Protein AF-A0A373UP29-F1 (afdb_monomer_lite)

Structure (mmCIF, N/CA/C/O backbone):
data_AF-A0A373UP29-F1
#
_entry.id   AF-A0A373UP29-F1
#
loop_
_atom_site.group_PDB
_atom_site.id
_atom_site.type_symbol
_atom_site.label_atom_id
_atom_site.label_alt_id
_atom_site.label_comp_id
_atom_site.label_asym_id
_atom_site.label_entity_id
_atom_site.label_seq_id
_atom_site.pdbx_PDB_ins_code
_atom_site.Cartn_x
_atom_site.Cartn_y
_atom_site.Cartn_z
_atom_site.occupancy
_atom_site.B_iso_or_equiv
_atom_site.auth_seq_id
_atom_site.auth_comp_id
_atom_site.auth_asym_id
_atom_site.auth_atom_id
_atom_site.pdbx_PDB_model_num
ATOM 1 N N . MET A 1 1 ? -23.253 9.968 -4.286 1.00 58.47 1 MET A N 1
ATOM 2 C CA . MET A 1 1 ? -22.691 10.387 -2.978 1.00 58.47 1 MET A CA 1
ATOM 3 C C . MET A 1 1 ? -23.630 10.093 -1.806 1.00 58.47 1 MET A C 1
ATOM 5 O O . MET A 1 1 ? -23.132 9.587 -0.808 1.00 58.47 1 MET A O 1
ATOM 9 N N . SER A 1 2 ? -24.950 10.339 -1.896 1.00 69.25 2 SER A N 1
ATOM 10 C CA . SER A 1 2 ? -25.905 9.999 -0.815 1.00 69.25 2 SER A CA 1
ATOM 11 C C . SER A 1 2 ? -25.909 8.510 -0.467 1.00 69.25 2 SER A C 1
ATOM 13 O O . SER A 1 2 ? -25.847 8.159 0.705 1.00 69.25 2 SER A O 1
ATOM 15 N N . ASP A 1 3 ? -25.900 7.640 -1.477 1.00 82.75 3 ASP A N 1
ATOM 16 C CA . ASP A 1 3 ? -26.068 6.197 -1.271 1.00 82.75 3 ASP A CA 1
ATOM 17 C C . ASP A 1 3 ? -24.824 5.562 -0.650 1.00 82.75 3 ASP A C 1
ATOM 19 O O . ASP A 1 3 ? -24.928 4.784 0.294 1.00 82.75 3 ASP A O 1
ATOM 23 N N . THR A 1 4 ? -23.632 5.967 -1.099 1.00 83.06 4 THR A N 1
ATOM 24 C CA . THR A 1 4 ? -22.360 5.574 -0.479 1.00 83.06 4 THR A CA 1
ATOM 25 C C . THR A 1 4 ? -22.299 6.031 0.977 1.00 83.06 4 THR A C 1
ATOM 27 O O . THR A 1 4 ? -21.976 5.227 1.846 1.00 83.06 4 THR A O 1
ATOM 30 N N . LYS A 1 5 ? -22.665 7.292 1.270 1.00 82.06 5 LYS A N 1
ATOM 31 C CA . LYS A 1 5 ? -22.683 7.813 2.647 1.00 82.06 5 LYS A CA 1
ATOM 32 C C . LYS A 1 5 ? -23.668 7.030 3.519 1.00 82.06 5 LYS A C 1
ATOM 34 O O . LYS A 1 5 ? -23.314 6.653 4.631 1.00 82.06 5 LYS A O 1
ATOM 39 N N . ASN A 1 6 ? -24.864 6.732 3.012 1.00 86.62 6 ASN A N 1
ATOM 40 C CA . ASN A 1 6 ? -25.866 5.936 3.725 1.00 86.62 6 ASN A CA 1
ATOM 41 C C . ASN A 1 6 ? -25.387 4.504 3.990 1.00 86.62 6 ASN A C 1
ATOM 43 O O . ASN A 1 6 ? -25.548 4.007 5.100 1.00 86.62 6 ASN A O 1
ATOM 47 N N . LYS A 1 7 ? -24.720 3.870 3.023 1.00 88.94 7 LYS A N 1
ATOM 48 C CA . LYS A 1 7 ? -24.164 2.524 3.194 1.00 88.94 7 LYS A CA 1
ATOM 49 C C . LYS A 1 7 ? -23.024 2.483 4.216 1.00 88.94 7 LYS A C 1
ATOM 51 O O . LYS A 1 7 ? -22.972 1.577 5.038 1.00 88.94 7 LYS A O 1
ATOM 56 N N . VAL A 1 8 ? -22.131 3.477 4.207 1.00 88.19 8 VAL A N 1
ATOM 57 C CA . VAL A 1 8 ? -21.080 3.619 5.236 1.00 88.19 8 VAL A CA 1
ATOM 58 C C . VAL A 1 8 ? -21.714 3.774 6.625 1.00 88.19 8 VAL A C 1
ATOM 60 O O . VAL A 1 8 ? -21.267 3.120 7.566 1.00 88.19 8 VAL A O 1
ATOM 63 N N . LYS A 1 9 ? -22.782 4.580 6.753 1.00 88.81 9 LYS A N 1
ATOM 64 C CA . LYS A 1 9 ? -23.531 4.733 8.016 1.00 88.81 9 LYS A CA 1
ATOM 65 C C . LYS A 1 9 ? -24.096 3.412 8.512 1.00 88.81 9 LYS A C 1
ATOM 67 O O . LYS A 1 9 ? -23.941 3.094 9.686 1.00 88.81 9 LYS A O 1
ATOM 72 N N . GLU A 1 10 ? -24.770 2.681 7.634 1.00 91.50 10 GLU A N 1
ATOM 73 C CA . GLU A 1 10 ? -25.383 1.392 7.949 1.00 91.50 10 GLU A CA 1
ATOM 74 C C . GLU A 1 10 ? -24.328 0.414 8.474 1.00 91.50 10 GLU A C 1
ATOM 76 O O . GLU A 1 10 ? -24.436 -0.037 9.612 1.00 91.50 10 GLU A O 1
ATOM 81 N N . ILE A 1 11 ? -23.235 0.224 7.726 1.00 92.44 11 ILE A N 1
ATOM 82 C CA . ILE A 1 11 ? -22.135 -0.670 8.115 1.00 92.44 11 ILE A CA 1
ATOM 83 C C . ILE A 1 11 ? -21.534 -0.265 9.465 1.00 92.44 11 ILE A C 1
ATOM 85 O O . ILE A 1 11 ? -21.276 -1.125 10.306 1.00 92.44 11 ILE A O 1
ATOM 89 N N . PHE A 1 12 ? -21.306 1.033 9.696 1.00 92.00 12 PHE A N 1
ATOM 90 C CA . PHE A 1 12 ? -20.729 1.501 10.956 1.00 92.00 12 PHE A CA 1
ATOM 91 C C . PHE A 1 12 ? -21.647 1.220 12.150 1.00 92.00 12 PHE A C 1
ATOM 93 O O . PHE A 1 12 ? -21.207 0.697 13.175 1.00 92.00 12 PHE A O 1
ATOM 100 N N . ARG A 1 13 ? -22.940 1.522 12.009 1.00 93.31 13 ARG A N 1
ATOM 101 C CA . ARG A 1 13 ? -23.941 1.340 13.067 1.00 93.31 13 ARG A CA 1
ATOM 102 C C . ARG A 1 13 ? -24.184 -0.130 13.377 1.00 93.31 13 ARG A C 1
ATOM 104 O O . ARG A 1 13 ? -24.260 -0.496 14.549 1.00 93.31 13 ARG A O 1
ATOM 111 N N . GLU A 1 14 ? -24.271 -0.964 12.346 1.00 94.75 14 GLU A N 1
ATOM 112 C CA . GLU A 1 14 ? -24.363 -2.415 12.497 1.00 94.75 14 GLU A CA 1
ATOM 113 C C . GLU A 1 14 ? -23.140 -2.965 13.225 1.00 94.75 14 GLU A C 1
ATOM 115 O O . GLU A 1 14 ? -23.293 -3.696 14.200 1.00 94.75 14 GLU A O 1
ATOM 120 N N . TYR A 1 15 ? -21.936 -2.530 12.843 1.00 94.12 15 TYR A N 1
ATOM 121 C CA . TYR A 1 15 ? -20.704 -2.972 13.487 1.00 94.12 15 TYR A CA 1
ATOM 122 C C . TYR A 1 15 ? -20.666 -2.630 14.982 1.00 94.12 15 TYR A C 1
ATOM 124 O O . TYR A 1 15 ? -20.332 -3.488 15.802 1.00 94.12 15 TYR A O 1
ATOM 132 N N . LEU A 1 16 ? -21.047 -1.407 15.369 1.00 94.44 16 LEU A N 1
ATOM 133 C CA . LEU A 1 16 ? -21.131 -1.024 16.785 1.00 94.44 16 LEU A CA 1
ATOM 134 C C . LEU A 1 16 ? -22.175 -1.857 17.538 1.00 94.44 16 LEU A C 1
ATOM 136 O O . LEU A 1 16 ? -21.900 -2.350 18.633 1.00 94.44 16 LEU A O 1
ATOM 140 N N . LYS A 1 17 ? -23.345 -2.082 16.935 1.00 95.31 17 LYS A N 1
ATOM 141 C CA . LYS A 1 17 ? -24.414 -2.892 17.527 1.00 95.31 17 LYS A CA 1
ATOM 142 C C . LYS A 1 17 ? -24.009 -4.351 17.710 1.00 95.31 17 LYS A C 1
ATOM 144 O O . LYS A 1 17 ? -24.321 -4.952 18.738 1.00 95.31 17 LYS A O 1
ATOM 149 N N . GLU A 1 18 ? -23.300 -4.928 16.748 1.00 95.44 18 GLU A N 1
ATOM 150 C CA . GLU A 1 18 ? -22.804 -6.301 16.818 1.00 95.44 18 GLU A CA 1
ATOM 151 C C . GLU A 1 18 ? -21.763 -6.481 17.926 1.00 95.44 18 GLU A C 1
ATOM 153 O O . GLU A 1 18 ? -21.845 -7.463 18.671 1.00 95.44 18 GLU A O 1
ATOM 158 N N . ASN A 1 19 ? -20.832 -5.532 18.066 1.00 95.44 19 ASN A N 1
ATOM 159 C CA . ASN A 1 19 ? -19.720 -5.627 19.015 1.00 95.44 19 ASN A CA 1
ATOM 160 C C . ASN A 1 19 ? -20.115 -5.224 20.444 1.00 95.44 19 ASN A C 1
ATOM 162 O O . ASN A 1 19 ? -19.765 -5.927 21.387 1.00 95.44 19 ASN A O 1
ATOM 166 N N . PHE A 1 20 ? -20.894 -4.152 20.613 1.00 95.38 20 PHE A N 1
ATOM 167 C CA . PHE A 1 20 ? -21.219 -3.589 21.933 1.00 95.38 20 PHE A CA 1
ATOM 168 C C . PHE A 1 20 ? -22.646 -3.870 22.406 1.00 95.38 20 PHE A C 1
ATOM 170 O O . PHE A 1 20 ? -23.011 -3.504 23.522 1.00 95.38 20 PHE A O 1
ATOM 177 N N . LYS A 1 21 ? -23.473 -4.516 21.572 1.00 94.69 21 LYS A N 1
ATOM 178 C CA . LYS A 1 21 ? -24.885 -4.835 21.866 1.00 94.69 21 LYS A CA 1
ATOM 179 C C . LYS A 1 21 ? -25.740 -3.601 22.189 1.00 94.69 21 LYS A C 1
ATOM 181 O O . LYS A 1 21 ? -26.764 -3.713 22.859 1.00 94.69 21 LYS A O 1
ATOM 186 N N . GLN A 1 22 ? -25.344 -2.434 21.682 1.00 93.12 22 GLN A N 1
ATOM 187 C CA . GLN A 1 22 ? -26.022 -1.151 21.869 1.00 93.12 22 GLN A CA 1
ATOM 188 C C . GLN A 1 22 ? -26.100 -0.385 20.547 1.00 93.12 22 GLN A C 1
ATOM 190 O O . GLN A 1 22 ? -25.251 -0.550 19.673 1.00 93.12 22 GLN A O 1
ATOM 195 N N . ASN A 1 23 ? -27.123 0.457 20.391 1.00 94.56 23 ASN A N 1
ATOM 196 C CA . ASN A 1 23 ? -27.196 1.372 19.253 1.00 94.56 23 ASN A CA 1
ATOM 197 C C . ASN A 1 23 ? -26.137 2.473 19.401 1.00 94.56 23 ASN A C 1
ATOM 199 O O . ASN A 1 23 ? -25.845 2.890 20.520 1.00 94.56 23 ASN A O 1
ATOM 203 N N . ALA A 1 24 ? -25.603 2.961 18.280 1.00 92.69 24 ALA A N 1
ATOM 204 C CA . ALA A 1 24 ? -24.527 3.953 18.270 1.00 92.69 24 ALA A CA 1
ATOM 205 C C . ALA A 1 24 ? -24.890 5.249 19.019 1.00 92.69 24 ALA A C 1
ATOM 207 O O . ALA A 1 24 ? -24.036 5.821 19.679 1.00 92.69 24 ALA A O 1
ATOM 208 N N . GLU A 1 25 ? -26.157 5.672 18.982 1.00 94.12 25 GLU A N 1
ATOM 209 C CA . GLU A 1 25 ? -26.666 6.858 19.689 1.00 94.12 25 GLU A CA 1
ATOM 210 C C . GLU A 1 25 ? -26.597 6.746 21.214 1.00 94.12 25 GLU A C 1
ATOM 212 O O . GLU A 1 25 ? -26.623 7.756 21.909 1.00 94.12 25 GLU A O 1
ATOM 217 N N . ASN A 1 26 ? -26.539 5.522 21.741 1.00 95.06 26 ASN A N 1
ATOM 218 C CA . ASN A 1 26 ? -26.464 5.278 23.178 1.00 95.06 26 ASN A CA 1
ATOM 219 C C . ASN A 1 26 ? -25.014 5.194 23.672 1.00 95.06 26 ASN A C 1
ATOM 221 O O . ASN A 1 26 ? -24.794 5.004 24.868 1.00 95.06 26 ASN A O 1
ATOM 225 N N . LEU A 1 27 ? -24.034 5.300 22.774 1.00 96.31 27 LEU A N 1
ATOM 226 C CA . LEU A 1 27 ? -22.615 5.146 23.070 1.00 96.31 27 LEU A CA 1
ATOM 227 C C . LEU A 1 27 ? -21.913 6.504 23.035 1.00 96.31 27 LEU A C 1
ATOM 229 O O . LEU A 1 27 ? -22.186 7.330 22.167 1.00 96.31 27 LEU A O 1
ATOM 233 N N . LYS A 1 28 ? -20.949 6.696 23.939 1.00 96.38 28 LYS A N 1
ATOM 234 C CA . LYS A 1 28 ? -19.932 7.743 23.800 1.00 96.38 28 LYS A CA 1
ATOM 235 C C . LYS A 1 28 ? -18.747 7.128 23.060 1.00 96.38 28 LYS A C 1
ATOM 237 O O . LYS A 1 28 ? -18.084 6.237 23.592 1.00 96.38 28 LYS A O 1
ATOM 242 N N . ILE A 1 29 ? -18.518 7.536 21.817 1.00 95.88 29 ILE A N 1
ATOM 243 C CA . ILE A 1 29 ? -17.560 6.871 20.932 1.00 95.88 29 ILE A CA 1
ATOM 244 C C . ILE A 1 29 ? -16.230 7.610 20.998 1.00 95.88 29 ILE A C 1
ATOM 246 O O . ILE A 1 29 ? -16.145 8.796 20.706 1.00 95.88 29 ILE A O 1
ATOM 250 N N . TYR A 1 30 ? -15.164 6.893 21.318 1.00 94.81 30 TYR A N 1
ATOM 251 C CA . TYR A 1 30 ? -13.806 7.405 21.240 1.00 94.81 30 TYR A CA 1
ATOM 252 C C . TYR A 1 30 ? -13.072 6.700 20.110 1.00 94.81 30 TYR A C 1
ATOM 254 O O . TYR A 1 30 ? -13.152 5.479 19.991 1.00 94.81 30 TYR A O 1
ATOM 262 N N . ILE A 1 31 ? -12.331 7.440 19.292 1.00 92.38 31 ILE A N 1
ATOM 263 C CA . ILE A 1 31 ? -11.431 6.856 18.295 1.00 92.38 31 ILE A CA 1
ATOM 264 C C . ILE A 1 31 ? -10.005 7.162 18.724 1.00 92.38 31 ILE A C 1
ATOM 266 O O . ILE A 1 31 ? -9.599 8.320 18.794 1.00 92.38 31 ILE A O 1
ATOM 270 N N . TYR A 1 32 ? -9.245 6.109 19.005 1.00 90.56 32 TYR A N 1
ATOM 271 C CA . TYR A 1 32 ? -7.814 6.216 19.250 1.00 90.56 32 TYR A CA 1
ATOM 272 C C . TYR A 1 32 ? -7.099 6.069 17.912 1.00 90.56 32 TYR A C 1
ATOM 274 O O . TYR A 1 32 ? -7.183 4.991 17.325 1.00 90.56 32 TYR A O 1
ATOM 282 N N . GLY A 1 33 ? -6.422 7.099 17.395 1.00 73.31 33 GLY A N 1
ATOM 283 C CA . GLY A 1 33 ? -5.917 7.029 16.018 1.00 73.31 33 GLY A CA 1
ATOM 284 C C . GLY A 1 33 ? -4.617 7.762 15.729 1.00 73.31 33 GLY A C 1
ATOM 285 O O . GLY A 1 33 ? -4.471 8.936 16.032 1.00 73.31 33 GLY A O 1
ATOM 286 N N . HIS A 1 34 ? -3.707 7.041 15.071 1.00 61.47 34 HIS A N 1
ATOM 287 C CA . HIS A 1 34 ? -2.464 7.538 14.467 1.00 61.47 34 HIS A CA 1
ATOM 288 C C . HIS A 1 34 ? -2.594 7.654 12.928 1.00 61.47 34 HIS A C 1
ATOM 290 O O . HIS A 1 34 ? -1.789 8.312 12.277 1.00 61.47 34 HIS A O 1
ATOM 296 N N . GLU A 1 35 ? -3.597 6.999 12.326 1.00 66.75 35 GLU A N 1
ATOM 297 C CA . GLU A 1 35 ? -3.718 6.777 10.875 1.00 66.75 35 GLU A CA 1
ATOM 298 C C . GLU A 1 35 ? -5.173 7.014 10.412 1.00 66.75 35 GLU A C 1
ATOM 300 O O . GLU A 1 35 ? -5.906 6.082 10.111 1.00 66.75 35 GLU A O 1
ATOM 305 N N . LEU A 1 36 ? -5.653 8.262 10.345 1.00 62.91 36 LEU A N 1
ATOM 306 C CA . LEU A 1 36 ? -7.075 8.532 10.025 1.00 62.91 36 LEU A CA 1
ATOM 307 C C . LEU A 1 36 ? -7.539 8.031 8.649 1.00 62.91 36 LEU A C 1
ATOM 309 O O . LEU A 1 36 ? -8.740 7.857 8.444 1.00 62.91 36 LEU A O 1
ATOM 313 N N . GLN A 1 37 ? -6.616 7.736 7.727 1.00 63.06 37 GLN A N 1
ATOM 314 C CA . GLN A 1 37 ? -6.931 7.093 6.448 1.00 63.06 37 GLN A CA 1
ATOM 315 C C . GLN A 1 37 ? -7.694 5.767 6.645 1.00 63.06 37 GLN A C 1
ATOM 317 O O . GLN A 1 37 ? -8.583 5.448 5.856 1.00 63.06 37 GLN A O 1
ATOM 322 N N . ILE A 1 38 ? -7.436 5.034 7.736 1.00 64.62 38 ILE A N 1
ATOM 323 C CA . ILE A 1 38 ? -8.151 3.790 8.058 1.00 64.62 38 ILE A CA 1
ATOM 324 C C . ILE A 1 38 ? -9.502 4.024 8.749 1.00 64.62 38 ILE A C 1
ATOM 326 O O . ILE A 1 38 ? -10.271 3.089 8.927 1.00 64.62 38 ILE A O 1
ATOM 330 N N . CYS A 1 39 ? -9.880 5.261 9.075 1.00 70.31 39 CYS A N 1
ATOM 331 C CA . CYS A 1 39 ? -11.216 5.532 9.604 1.00 70.31 39 CYS A CA 1
ATOM 332 C C . CYS A 1 39 ? -12.301 5.484 8.512 1.00 70.31 39 CYS A C 1
ATOM 334 O O . CYS A 1 39 ? -13.473 5.606 8.841 1.00 70.31 39 CYS A O 1
ATOM 336 N N . GLY A 1 40 ? -11.963 5.302 7.224 1.00 64.50 40 GLY A N 1
ATOM 337 C CA . GLY A 1 40 ? -12.918 4.904 6.173 1.00 64.50 40 GLY A CA 1
ATOM 338 C C . GLY A 1 40 ? -14.126 5.835 5.981 1.00 64.50 40 GLY A C 1
ATOM 339 O O . GLY A 1 40 ? -15.161 5.408 5.478 1.00 64.50 40 GLY A O 1
ATOM 340 N N . GLY A 1 41 ? -14.022 7.096 6.409 1.00 72.94 41 GLY A N 1
ATOM 341 C CA . GLY A 1 41 ? -15.121 8.063 6.390 1.00 72.94 41 GLY A CA 1
ATOM 342 C C . GLY A 1 41 ? -16.023 8.075 7.632 1.00 72.94 41 GLY A C 1
ATOM 343 O O . GLY A 1 41 ? -17.008 8.807 7.614 1.00 72.94 41 GLY A O 1
ATOM 344 N N . ILE A 1 42 ? -15.691 7.337 8.701 1.00 79.75 42 ILE A N 1
ATOM 345 C CA . ILE A 1 42 ? -16.378 7.373 10.012 1.00 79.75 42 ILE A CA 1
ATOM 346 C C . ILE A 1 42 ? -16.449 8.799 10.569 1.00 79.75 42 ILE A C 1
ATOM 348 O O . ILE A 1 42 ? -17.466 9.188 11.133 1.00 79.75 42 ILE A O 1
ATOM 352 N N . LEU A 1 43 ? -15.399 9.599 10.364 1.00 79.94 43 LEU A N 1
ATOM 353 C CA . LEU A 1 43 ? -15.334 10.973 10.873 1.00 79.94 43 LEU A CA 1
ATOM 354 C C . LEU A 1 43 ? -16.379 11.905 10.237 1.00 79.94 43 LEU A C 1
ATOM 356 O O . LEU A 1 43 ? -16.726 12.929 10.806 1.00 79.94 43 LEU A O 1
ATOM 360 N N . ASN A 1 44 ? -16.984 11.519 9.107 1.00 78.00 44 ASN A N 1
ATOM 361 C CA . ASN A 1 44 ? -18.106 12.262 8.523 1.00 78.00 44 ASN A CA 1
ATOM 362 C C . ASN A 1 44 ? -19.399 12.188 9.364 1.00 78.00 44 ASN A C 1
ATOM 364 O O . ASN A 1 44 ? -20.431 12.709 8.928 1.00 78.00 44 ASN A O 1
ATOM 368 N N . PHE A 1 45 ? -19.380 11.473 10.493 1.00 79.06 45 PHE A N 1
ATOM 369 C CA . PHE A 1 45 ? -20.507 11.309 11.410 1.00 79.06 45 PHE A CA 1
ATOM 370 C C . PHE A 1 45 ? -20.313 12.031 12.744 1.00 79.06 45 PHE A C 1
ATOM 372 O O . PHE A 1 45 ? -21.177 11.888 13.601 1.00 79.06 45 PHE A O 1
ATOM 379 N N . GLU A 1 46 ? -19.235 12.801 12.924 1.00 78.19 46 GLU A N 1
ATOM 380 C CA . GLU A 1 46 ? -18.985 13.571 14.156 1.00 78.19 46 GLU A CA 1
ATOM 381 C C . GLU A 1 46 ? -20.132 14.548 14.490 1.00 78.19 46 GLU A C 1
ATOM 383 O O . GLU A 1 46 ? -20.428 14.770 15.657 1.00 78.19 46 GLU A O 1
ATOM 388 N N . ASP A 1 47 ? -20.851 15.061 13.483 1.00 81.94 47 ASP A N 1
ATOM 389 C CA . ASP A 1 47 ? -22.031 15.920 13.691 1.00 81.94 47 ASP A CA 1
ATOM 390 C C . ASP A 1 47 ? -23.306 15.145 14.096 1.00 81.94 47 ASP A C 1
ATOM 392 O O . ASP A 1 47 ? -24.279 15.733 14.567 1.00 81.94 47 ASP A O 1
ATOM 396 N N . GLU A 1 48 ? -23.347 13.828 13.863 1.00 86.50 48 GLU A N 1
ATOM 397 C CA . GLU A 1 48 ? -24.519 12.964 14.103 1.00 86.50 48 GLU A CA 1
ATOM 398 C C . GLU A 1 48 ? -24.356 12.062 15.333 1.00 86.50 48 GLU A C 1
ATOM 400 O O . GLU A 1 48 ? -25.347 11.596 15.898 1.00 86.50 48 GLU A O 1
ATOM 405 N N . LEU A 1 49 ? -23.115 11.763 15.709 1.00 87.62 49 LEU A N 1
ATOM 406 C CA . LEU A 1 49 ? -22.736 10.853 16.779 1.00 87.62 49 LEU A CA 1
ATOM 407 C C . LEU A 1 49 ? -21.705 11.531 17.668 1.00 87.62 49 LEU A C 1
ATOM 409 O O . LEU A 1 49 ? -20.826 12.234 17.182 1.00 87.62 49 LEU A O 1
ATOM 413 N N . ASP A 1 50 ? -21.774 11.257 18.965 1.00 89.50 50 ASP A N 1
ATOM 414 C CA . ASP A 1 50 ? -20.837 11.825 19.925 1.00 89.50 50 ASP A CA 1
ATOM 415 C C . ASP A 1 50 ? -19.478 11.100 19.854 1.00 89.50 50 ASP A C 1
ATOM 417 O O . ASP A 1 50 ? -19.225 10.131 20.579 1.00 89.50 50 ASP A O 1
ATOM 421 N N . ILE A 1 51 ? -18.644 11.540 18.906 1.00 91.75 51 ILE A N 1
ATOM 422 C CA . ILE A 1 51 ? -17.312 11.007 18.613 1.00 91.75 51 ILE A CA 1
ATOM 423 C C . ILE A 1 51 ? -16.245 11.941 19.190 1.00 91.75 51 ILE A C 1
ATOM 425 O O . ILE A 1 51 ? -16.265 13.150 18.980 1.00 91.75 51 ILE A O 1
ATOM 429 N N . THR A 1 52 ? -15.270 11.377 19.898 1.00 92.00 52 THR A N 1
ATOM 430 C CA . THR A 1 52 ? -14.103 12.101 20.415 1.00 92.00 52 THR A CA 1
ATOM 431 C C . THR A 1 52 ? -12.820 11.420 19.952 1.00 92.00 52 THR A C 1
ATOM 433 O O . THR A 1 52 ? -12.634 10.217 20.148 1.00 92.00 52 THR A O 1
ATOM 436 N N . LEU A 1 53 ? -11.911 12.176 19.337 1.00 90.62 53 LEU A N 1
ATOM 437 C CA . LEU A 1 53 ? -10.605 11.657 18.937 1.00 90.62 53 LEU A CA 1
ATOM 438 C C . LEU A 1 53 ? -9.620 11.778 20.094 1.00 90.62 53 LEU A C 1
ATOM 440 O O . LEU A 1 53 ? -9.424 12.865 20.637 1.00 90.62 53 LEU A O 1
ATOM 444 N N . ILE A 1 54 ? -8.982 10.668 20.457 1.00 91.88 54 ILE A N 1
ATOM 445 C CA . ILE A 1 54 ? -8.034 10.616 21.573 1.00 91.88 54 ILE A CA 1
ATOM 446 C C . ILE A 1 54 ? -6.684 10.047 21.146 1.00 91.88 54 ILE A C 1
ATOM 448 O O . ILE A 1 54 ? -6.590 9.209 20.249 1.00 91.88 54 ILE A O 1
ATOM 452 N N . HIS A 1 55 ? -5.626 10.489 21.818 1.00 90.50 55 HIS A N 1
ATOM 453 C CA . HIS A 1 55 ? -4.283 9.935 21.678 1.00 90.50 55 HIS A CA 1
ATOM 454 C C . HIS A 1 55 ? -3.513 10.023 23.007 1.00 90.50 55 HIS A C 1
ATOM 456 O O . HIS A 1 55 ? -3.902 10.760 23.909 1.00 90.50 55 HIS A O 1
ATOM 462 N N . GLN A 1 56 ? -2.424 9.266 23.161 1.00 87.31 56 GLN A N 1
ATOM 463 C CA . GLN A 1 56 ? -1.563 9.324 24.364 1.00 87.31 56 GLN A CA 1
ATOM 464 C C . GLN A 1 56 ? -0.231 10.043 24.127 1.00 87.31 56 GLN A C 1
ATOM 466 O O . GLN A 1 56 ? 0.407 10.512 25.060 1.00 87.31 56 GLN A O 1
ATOM 471 N N . ASP A 1 57 ? 0.196 10.145 22.873 1.00 82.88 57 ASP A N 1
ATOM 472 C CA . ASP A 1 57 ? 1.409 10.863 22.496 1.00 82.88 57 ASP A CA 1
ATOM 473 C C . ASP A 1 57 ? 1.096 12.324 22.150 1.00 82.88 57 ASP A C 1
ATOM 475 O O . ASP A 1 57 ? 0.326 12.599 21.223 1.00 82.88 57 ASP A O 1
ATOM 479 N N . LEU A 1 58 ? 1.744 13.239 22.879 1.00 79.38 58 LEU A N 1
ATOM 480 C CA . LEU A 1 58 ? 1.624 14.692 22.743 1.00 79.38 58 LEU A CA 1
ATOM 481 C C . LEU A 1 58 ? 1.933 15.207 21.335 1.00 79.38 58 LEU A C 1
ATOM 483 O O . LEU A 1 58 ? 1.408 16.248 20.954 1.00 79.38 58 LEU A O 1
ATOM 487 N N . ARG A 1 59 ? 2.740 14.488 20.545 1.00 74.88 59 ARG A N 1
ATOM 488 C CA . ARG A 1 59 ? 3.072 14.878 19.163 1.00 74.88 59 ARG A CA 1
ATOM 489 C C . ARG A 1 59 ? 1.850 14.935 18.247 1.00 74.88 59 ARG A C 1
ATOM 491 O O . ARG A 1 59 ? 1.897 15.617 17.230 1.00 74.88 59 ARG A O 1
ATOM 498 N N . PHE A 1 60 ? 0.776 14.233 18.603 1.00 72.38 60 PHE A N 1
ATOM 499 C CA . PHE A 1 60 ? -0.480 14.212 17.850 1.00 72.38 60 PHE A CA 1
ATOM 500 C C . PHE A 1 60 ? -1.530 15.168 18.431 1.00 72.38 60 PHE A C 1
ATOM 502 O O . PHE A 1 60 ? -2.566 15.408 17.815 1.00 72.38 60 PHE A O 1
ATOM 509 N N . ILE A 1 61 ? -1.274 15.747 19.605 1.00 68.12 61 ILE A N 1
ATOM 510 C CA . ILE A 1 61 ? -2.206 16.655 20.270 1.00 68.12 61 ILE A CA 1
ATOM 511 C C . ILE A 1 61 ? -2.113 18.037 19.626 1.00 68.12 61 ILE A C 1
ATOM 513 O O . ILE A 1 61 ? -1.034 18.610 19.501 1.00 68.12 61 ILE A O 1
ATOM 517 N N . GLY A 1 62 ? -3.258 18.568 19.191 1.00 60.38 62 GLY A N 1
ATOM 518 C CA . GLY A 1 62 ? -3.320 19.805 18.402 1.00 60.38 62 GLY A CA 1
ATOM 519 C C . GLY A 1 62 ? -2.903 19.647 16.933 1.00 60.38 62 GLY A C 1
ATOM 520 O O . GLY A 1 62 ? -2.873 20.640 16.211 1.00 60.38 62 GLY A O 1
ATOM 521 N N . TYR A 1 63 ? -2.607 18.425 16.478 1.00 57.56 63 TYR A N 1
ATOM 522 C CA . TYR A 1 63 ? -2.343 18.129 15.074 1.00 57.56 63 TYR A CA 1
ATOM 523 C C . TYR A 1 63 ? -3.672 18.019 14.309 1.00 57.56 63 TYR A C 1
ATOM 525 O O . TYR A 1 63 ? -4.398 17.039 14.466 1.00 57.56 63 TYR A O 1
ATOM 533 N N . GLU A 1 64 ? -4.001 19.018 13.486 1.00 54.50 64 GLU A N 1
ATOM 534 C CA . GLU A 1 64 ? -5.164 18.993 12.585 1.00 54.50 64 GLU A CA 1
ATOM 535 C C . GLU A 1 64 ? -4.873 18.121 11.348 1.00 54.50 64 GLU A C 1
ATOM 537 O O . GLU A 1 64 ? -4.724 18.614 10.230 1.00 54.50 64 GLU A O 1
ATOM 542 N N . TYR A 1 65 ? -4.769 16.798 11.512 1.00 51.47 65 TYR A N 1
ATOM 543 C CA . TYR A 1 65 ? -4.753 15.912 10.343 1.00 51.47 65 TYR A CA 1
ATOM 544 C C . TYR A 1 65 ? -6.158 15.858 9.745 1.00 51.47 65 TYR A C 1
ATOM 546 O O . TYR A 1 65 ? -7.102 15.423 10.401 1.00 51.47 65 TYR A O 1
ATOM 554 N N . SER A 1 66 ? -6.299 16.286 8.489 1.00 55.97 66 SER A N 1
ATOM 555 C CA . SER A 1 66 ? -7.594 16.369 7.791 1.00 55.97 66 SER A CA 1
ATOM 556 C C . SER A 1 66 ? -8.633 17.278 8.473 1.00 55.97 66 SER A C 1
ATOM 558 O O . SER A 1 66 ? -9.822 17.133 8.216 1.00 55.97 66 SER A O 1
ATOM 560 N N . GLY A 1 67 ? -8.198 18.220 9.322 1.00 66.94 67 GLY A N 1
ATOM 561 C CA . GLY A 1 67 ? -9.085 19.166 10.010 1.00 66.94 67 GLY A CA 1
ATOM 562 C C . GLY A 1 67 ? -9.720 18.657 11.311 1.00 66.94 67 GLY A C 1
ATOM 563 O O . GLY A 1 67 ? -10.586 19.340 11.849 1.00 66.94 67 GLY A O 1
ATOM 564 N N . HIS A 1 68 ? -9.297 17.501 11.838 1.00 76.62 68 HIS A N 1
ATOM 565 C CA . HIS A 1 68 ? -9.807 16.972 13.109 1.00 76.62 68 HIS A CA 1
ATOM 566 C C . HIS A 1 68 ? -8.823 17.187 14.265 1.00 76.62 68 HIS A C 1
ATOM 568 O O . HIS A 1 68 ? -7.610 17.070 14.091 1.00 76.62 68 HIS A O 1
ATOM 574 N N . LYS A 1 69 ? -9.347 17.472 15.463 1.00 82.50 69 LYS A N 1
ATOM 575 C CA . LYS A 1 69 ? -8.560 17.766 16.669 1.00 82.50 69 LYS A CA 1
ATOM 576 C C . LYS A 1 69 ? -8.550 16.577 17.630 1.00 82.50 69 LYS A C 1
ATOM 578 O O . LYS A 1 69 ? -9.601 16.030 17.945 1.00 82.50 69 LYS A O 1
ATOM 583 N N . TYR A 1 70 ? -7.369 16.244 18.145 1.00 86.00 70 TYR A N 1
ATOM 584 C CA . TYR A 1 70 ? -7.178 15.201 19.155 1.00 86.00 70 TYR A CA 1
ATOM 585 C C . TYR A 1 70 ? -7.109 15.761 20.575 1.00 86.00 70 TYR A C 1
ATOM 587 O O . TYR A 1 70 ? -6.502 16.811 20.812 1.00 86.00 70 TYR A O 1
ATOM 595 N N . GLU A 1 71 ? -7.653 14.997 21.517 1.00 89.25 71 GLU A N 1
ATOM 596 C CA . GLU A 1 71 ? -7.487 15.180 22.958 1.00 89.25 71 GLU A CA 1
ATOM 597 C C . GLU A 1 71 ? -6.533 14.133 23.549 1.00 89.25 71 GLU A C 1
ATOM 599 O O . GLU A 1 71 ? -6.294 13.073 22.964 1.00 89.25 71 GLU A O 1
ATOM 604 N N . LEU A 1 72 ? -5.971 14.423 24.726 1.00 91.88 72 LEU A N 1
ATOM 605 C CA . LEU A 1 72 ? -5.220 13.414 25.468 1.00 91.88 72 LEU A CA 1
ATOM 606 C C . LEU A 1 72 ? -6.200 12.397 26.049 1.00 91.88 72 LEU A C 1
ATOM 608 O O . LEU A 1 72 ? -7.199 12.768 26.657 1.00 91.88 72 LEU A O 1
ATOM 612 N N . ALA A 1 73 ? -5.894 11.106 25.932 1.00 93.69 73 ALA A N 1
ATOM 613 C CA . ALA A 1 73 ? -6.728 10.062 26.528 1.00 93.69 73 ALA A CA 1
ATOM 614 C C . ALA A 1 73 ? -6.911 10.266 28.047 1.00 93.69 73 ALA A C 1
ATOM 616 O O . ALA A 1 73 ? -7.972 9.978 28.584 1.00 93.69 73 ALA A O 1
ATOM 617 N N . GLU A 1 74 ? -5.905 10.818 28.728 1.00 94.25 74 GLU A N 1
ATOM 618 C CA . GLU A 1 74 ? -5.965 11.158 30.154 1.00 94.25 74 GLU A CA 1
ATOM 619 C C . GLU A 1 74 ? -6.869 12.361 30.458 1.00 94.25 74 GLU A C 1
ATOM 621 O O . GLU A 1 74 ? -7.441 12.435 31.543 1.00 94.25 74 GLU A O 1
ATOM 626 N N . SER A 1 75 ? -7.030 13.305 29.520 1.00 93.25 75 SER A N 1
ATOM 627 C CA . SER A 1 75 ? -7.826 14.517 29.759 1.00 93.25 75 SER A CA 1
ATOM 628 C C . SER A 1 75 ? -9.332 14.285 29.681 1.00 93.25 75 SER A C 1
ATOM 630 O O . SER A 1 75 ? -10.094 15.152 30.097 1.00 93.25 75 SER A O 1
ATOM 632 N N . VAL A 1 76 ? -9.761 13.131 29.162 1.00 93.31 76 VAL A N 1
ATOM 633 C CA . VAL A 1 76 ? -11.178 12.748 29.044 1.00 93.31 76 VAL A CA 1
ATOM 634 C C . VAL A 1 76 ? -11.636 11.782 30.141 1.00 93.31 76 VAL A C 1
ATOM 636 O O . VAL A 1 76 ? -12.778 11.329 30.126 1.00 93.31 76 VAL A O 1
ATOM 639 N N . VAL A 1 77 ? -10.755 11.458 31.092 1.00 94.06 77 VAL A N 1
ATOM 640 C CA . VAL A 1 77 ? -11.066 10.620 32.258 1.00 94.06 77 VAL A CA 1
ATOM 641 C C . VAL A 1 77 ? -11.877 11.437 33.287 1.00 94.06 77 VAL A C 1
ATOM 643 O O . VAL A 1 77 ? -11.572 12.611 33.506 1.00 94.06 77 VAL A O 1
ATOM 646 N N . PRO A 1 78 ? -12.870 10.841 33.980 1.00 95.25 78 PRO A N 1
ATOM 647 C CA . PRO A 1 78 ? -13.313 9.452 33.856 1.00 95.25 78 PRO A CA 1
ATOM 648 C C . PRO A 1 78 ? -14.125 9.203 32.582 1.00 95.25 78 PRO A C 1
ATOM 650 O O . PRO A 1 78 ? -15.003 9.988 32.228 1.00 95.25 78 PRO A O 1
ATOM 653 N N . PHE A 1 79 ? -13.872 8.061 31.937 1.00 96.31 79 PHE A N 1
ATOM 654 C CA . PHE A 1 79 ? -14.720 7.588 30.846 1.00 96.31 79 PHE A CA 1
ATOM 655 C C . PHE A 1 79 ? -16.119 7.247 31.387 1.00 96.31 79 PHE A C 1
ATOM 657 O O . PHE A 1 79 ? -16.217 6.592 32.429 1.00 96.31 79 PHE A O 1
ATOM 664 N N . PRO A 1 80 ? -17.208 7.659 30.712 1.00 95.88 80 PRO A N 1
ATOM 665 C CA . PRO A 1 80 ? -18.553 7.270 31.119 1.00 95.88 80 PRO A CA 1
ATOM 666 C C . PRO A 1 80 ? -18.783 5.764 30.916 1.00 95.88 80 PRO A C 1
ATOM 668 O O . PRO A 1 80 ? -18.130 5.124 30.093 1.00 95.88 80 PRO A O 1
ATOM 671 N N . ASP A 1 81 ? -19.763 5.191 31.618 1.00 94.06 81 ASP A N 1
ATOM 672 C CA . ASP A 1 81 ? -20.056 3.747 31.555 1.00 94.06 81 ASP A CA 1
ATOM 673 C C . ASP A 1 81 ? -20.414 3.251 30.142 1.00 94.06 81 ASP A C 1
ATOM 675 O O . ASP A 1 81 ? -20.186 2.089 29.808 1.00 94.06 81 ASP A O 1
ATOM 679 N N . ASN A 1 82 ? -20.968 4.127 29.300 1.00 96.00 82 ASN A N 1
ATOM 680 C CA . ASN A 1 82 ? -21.305 3.847 27.904 1.00 96.00 82 ASN A CA 1
ATOM 681 C C . ASN A 1 82 ? -20.182 4.218 26.915 1.00 96.00 82 ASN A C 1
ATOM 683 O O . ASN A 1 82 ? -20.432 4.283 25.708 1.00 96.00 82 ASN A O 1
ATOM 687 N N . ALA A 1 83 ? -18.968 4.490 27.404 1.00 97.56 83 ALA A N 1
ATOM 688 C CA . ALA A 1 83 ? -17.809 4.732 26.559 1.00 97.56 83 ALA A CA 1
ATOM 689 C C . ALA A 1 83 ? -17.422 3.473 25.786 1.00 97.56 83 ALA A C 1
ATOM 691 O O . ALA A 1 83 ? -17.377 2.373 26.342 1.00 97.56 83 ALA A O 1
ATOM 692 N N . VAL A 1 84 ? -17.082 3.649 24.515 1.00 97.62 84 VAL A N 1
ATOM 693 C CA . VAL A 1 84 ? -16.434 2.624 23.695 1.00 97.62 84 VAL A CA 1
ATOM 694 C C . VAL A 1 84 ? -15.241 3.234 22.982 1.00 97.62 84 VAL A C 1
ATOM 696 O O . VAL A 1 84 ? -15.322 4.362 22.503 1.00 97.62 84 VAL A O 1
ATOM 699 N N . VAL A 1 85 ? -14.138 2.495 22.895 1.00 96.25 85 VAL A N 1
ATOM 700 C CA . VAL A 1 85 ? -12.929 2.928 22.199 1.00 96.25 85 VAL A CA 1
ATOM 701 C C . VAL A 1 85 ? -12.671 2.064 20.977 1.00 96.25 85 VAL A C 1
ATOM 703 O O . VAL A 1 85 ? -12.499 0.846 21.035 1.00 96.25 85 VAL A O 1
ATOM 706 N N . LEU A 1 86 ? -12.619 2.752 19.852 1.00 94.25 86 LEU A N 1
ATOM 707 C CA . LEU A 1 86 ? -12.297 2.264 18.533 1.00 94.25 86 LEU A CA 1
ATOM 708 C C . LEU A 1 86 ? -10.805 2.498 18.281 1.00 94.25 86 LEU A C 1
ATOM 710 O O . LEU A 1 86 ? -10.385 3.619 17.997 1.00 94.25 86 LEU A O 1
ATOM 714 N N . VAL A 1 87 ? -9.988 1.452 18.401 1.00 92.56 87 VAL A N 1
ATOM 715 C CA . VAL A 1 87 ? -8.535 1.560 18.222 1.00 92.56 87 VAL A CA 1
ATOM 716 C C . VAL A 1 87 ? -8.167 1.402 16.753 1.00 92.56 87 VAL A C 1
ATOM 718 O O . VAL A 1 87 ? -8.326 0.337 16.148 1.00 92.56 87 VAL A O 1
ATOM 721 N N . SER A 1 88 ? -7.669 2.501 16.199 1.00 87.44 88 SER A N 1
ATOM 722 C CA . SER A 1 88 ? -7.263 2.698 14.817 1.00 87.44 88 SER A CA 1
ATOM 723 C C . SER A 1 88 ? -5.743 2.572 14.699 1.00 87.44 88 SER A C 1
ATOM 725 O O . SER A 1 88 ? -4.993 3.544 14.824 1.00 87.44 88 SER A O 1
ATOM 727 N N . CYS A 1 89 ? -5.281 1.340 14.493 1.00 82.38 89 CYS A N 1
ATOM 728 C CA . CYS A 1 89 ? -3.887 1.025 14.201 1.00 82.38 89 CYS A CA 1
ATOM 729 C C . CYS A 1 89 ? -3.800 -0.088 13.157 1.00 82.38 89 CYS A C 1
ATOM 731 O O . CYS A 1 89 ? -4.637 -0.984 13.141 1.00 82.38 89 CYS A O 1
ATOM 733 N N . ILE A 1 90 ? -2.786 -0.070 12.296 1.00 75.00 90 ILE A N 1
ATOM 734 C CA . ILE A 1 90 ? -2.611 -1.127 11.287 1.00 75.00 90 ILE A CA 1
ATOM 735 C C . ILE A 1 90 ? -2.007 -2.405 11.869 1.00 75.00 90 ILE A C 1
ATOM 737 O O . ILE A 1 90 ? -2.368 -3.516 11.463 1.00 75.00 90 ILE A O 1
ATOM 741 N N . TYR A 1 91 ? -1.104 -2.246 12.834 1.00 75.19 91 TYR A N 1
ATOM 742 C CA . TYR A 1 91 ? -0.291 -3.338 13.345 1.00 75.19 91 TYR A CA 1
ATOM 743 C C . TYR A 1 91 ? -0.882 -3.966 14.617 1.00 75.19 91 TYR A C 1
ATOM 745 O O . TYR A 1 91 ? -1.014 -3.259 15.621 1.00 75.19 91 TYR A O 1
ATOM 753 N N . PRO A 1 92 ? -1.147 -5.289 14.634 1.00 74.25 92 PRO A N 1
ATOM 754 C CA . PRO A 1 92 ? -1.759 -5.967 15.779 1.00 74.25 92 PRO A CA 1
ATOM 755 C C . PRO A 1 92 ? -1.021 -5.763 17.108 1.00 74.25 92 PRO A C 1
ATOM 757 O O . PRO A 1 92 ? -1.658 -5.534 18.127 1.00 74.25 92 PRO A O 1
ATOM 760 N N . TYR A 1 93 ? 0.315 -5.745 17.114 1.00 75.56 93 TYR A N 1
ATOM 761 C CA . TYR A 1 93 ? 1.084 -5.549 18.352 1.00 75.56 93 TYR A CA 1
ATOM 762 C C . TYR A 1 93 ? 0.840 -4.174 19.009 1.00 75.56 93 TYR A C 1
ATOM 764 O O . TYR A 1 93 ? 0.992 -4.028 20.222 1.00 75.56 93 TYR A O 1
ATOM 772 N N . ARG A 1 94 ? 0.475 -3.137 18.231 1.00 82.00 94 ARG A N 1
ATOM 773 C CA . ARG A 1 94 ? 0.135 -1.817 18.791 1.00 82.00 94 ARG A CA 1
ATOM 774 C C . ARG A 1 94 ? -1.188 -1.873 19.540 1.00 82.00 94 ARG A C 1
ATOM 776 O O . ARG A 1 94 ? -1.332 -1.188 20.546 1.00 82.00 94 ARG A O 1
ATOM 783 N N . PHE A 1 95 ? -2.127 -2.682 19.061 1.00 89.25 95 PHE A N 1
ATOM 784 C CA . PHE A 1 95 ? -3.458 -2.779 19.638 1.00 89.25 95 PHE A CA 1
ATOM 785 C C . PHE A 1 95 ? -3.428 -3.241 21.091 1.00 89.25 95 PHE A C 1
ATOM 787 O O . PHE A 1 95 ? -4.106 -2.640 21.922 1.00 89.25 95 PHE A O 1
ATOM 794 N N . ASP A 1 96 ? -2.621 -4.250 21.415 1.00 89.56 96 ASP A N 1
ATOM 795 C CA . ASP A 1 96 ? -2.532 -4.765 22.784 1.00 89.56 96 ASP A CA 1
ATOM 796 C C . ASP A 1 96 ? -1.936 -3.728 23.738 1.00 89.56 96 ASP A C 1
ATOM 798 O O . ASP A 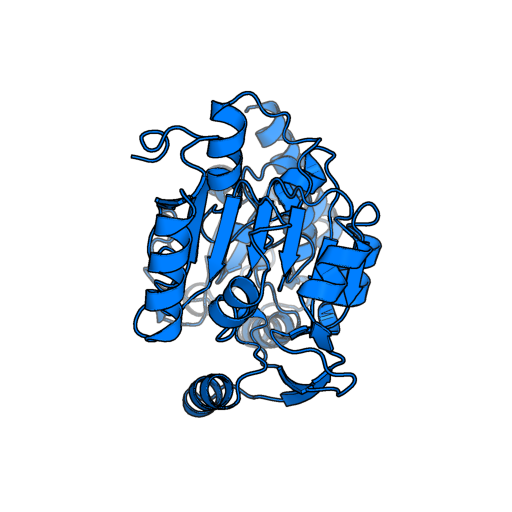1 96 ? -2.509 -3.467 24.794 1.00 89.56 96 ASP A O 1
ATOM 802 N N . ASN A 1 97 ? -0.857 -3.054 23.329 1.00 89.62 97 ASN A N 1
ATOM 803 C CA . ASN A 1 97 ? -0.246 -1.984 24.121 1.00 89.62 97 ASN A CA 1
ATOM 804 C C . ASN A 1 97 ? -1.214 -0.815 24.351 1.00 89.62 97 ASN A C 1
ATOM 806 O O . ASN A 1 97 ? -1.391 -0.372 25.482 1.00 89.62 97 ASN A O 1
ATOM 810 N N . ILE A 1 98 ? -1.880 -0.345 23.290 1.00 92.62 98 ILE A N 1
ATOM 811 C CA . ILE A 1 98 ? -2.878 0.729 23.388 1.00 92.62 98 ILE A CA 1
ATOM 812 C C . ILE A 1 98 ? -4.023 0.301 24.308 1.00 92.62 98 ILE A C 1
ATOM 814 O O . ILE A 1 98 ? -4.453 1.077 25.158 1.00 92.62 98 ILE A O 1
ATOM 818 N N . THR A 1 99 ? -4.503 -0.936 24.166 1.00 94.94 99 THR A N 1
ATOM 819 C CA . THR A 1 99 ? -5.599 -1.447 24.990 1.00 94.94 99 THR A CA 1
ATOM 820 C C . THR A 1 99 ? -5.211 -1.493 26.464 1.00 94.94 99 THR A C 1
ATOM 822 O O . THR A 1 99 ? -5.980 -1.017 27.293 1.00 94.94 99 THR A O 1
ATOM 825 N N . ASN A 1 100 ? -4.026 -2.008 26.795 1.00 94.94 100 ASN A N 1
ATOM 826 C CA . ASN A 1 100 ? -3.555 -2.065 28.178 1.00 94.94 100 ASN A CA 1
ATOM 827 C C . ASN A 1 100 ? -3.477 -0.663 28.795 1.00 94.94 100 ASN A C 1
ATOM 829 O O . ASN A 1 100 ? -4.033 -0.444 29.868 1.00 94.94 100 ASN A O 1
ATOM 833 N N . ASN A 1 101 ? -2.909 0.309 28.076 1.00 94.62 101 ASN A N 1
ATOM 834 C CA . ASN A 1 101 ? -2.841 1.688 28.561 1.00 94.62 101 ASN A CA 1
ATOM 835 C C . ASN A 1 101 ? -4.238 2.303 28.758 1.00 94.62 101 ASN A C 1
ATOM 837 O O . ASN A 1 101 ? -4.474 3.027 29.716 1.00 94.62 101 ASN A O 1
ATOM 841 N N . LEU A 1 102 ? -5.187 2.043 27.852 1.00 96.38 102 LEU A N 1
ATOM 842 C CA . LEU A 1 102 ? -6.569 2.520 28.000 1.00 96.38 102 LEU A CA 1
ATOM 843 C C . LEU A 1 102 ? -7.280 1.867 29.196 1.00 96.38 102 LEU A C 1
ATOM 845 O O . LEU A 1 102 ? -8.085 2.520 29.859 1.00 96.38 102 LEU A O 1
ATOM 849 N N . MET A 1 103 ? -6.971 0.603 29.498 1.00 97.31 103 MET A N 1
ATOM 850 C CA . MET A 1 103 ? -7.496 -0.089 30.676 1.00 97.31 103 MET A CA 1
ATOM 851 C C . MET A 1 103 ? -6.940 0.484 31.985 1.00 97.31 103 MET A C 1
ATOM 853 O O . MET A 1 103 ? -7.682 0.599 32.959 1.00 97.31 103 MET A O 1
ATOM 857 N N . GLU A 1 104 ? -5.676 0.915 32.006 1.00 96.94 104 GLU A N 1
ATOM 858 C CA . GLU A 1 104 ? -5.094 1.644 33.146 1.00 96.94 104 GLU A CA 1
ATOM 859 C C . GLU A 1 104 ? -5.805 2.982 33.412 1.00 96.94 104 GLU A C 1
ATOM 861 O O . GLU A 1 104 ? -5.888 3.421 34.558 1.00 96.94 104 GLU A O 1
ATOM 866 N N . LEU A 1 105 ? -6.404 3.588 32.379 1.00 96.50 105 LEU A N 1
ATOM 867 C CA . LEU A 1 105 ? -7.237 4.793 32.487 1.00 96.50 105 LEU A CA 1
ATOM 868 C C . LEU A 1 105 ? -8.703 4.510 32.871 1.00 96.50 105 LEU A C 1
ATOM 870 O O . LEU A 1 105 ? -9.523 5.429 32.904 1.00 96.50 105 LEU A O 1
ATOM 874 N N . GLY A 1 106 ? -9.046 3.256 33.182 1.00 96.12 106 GLY A N 1
ATOM 875 C CA . GLY A 1 106 ? -10.345 2.870 33.741 1.00 96.12 106 GLY A CA 1
ATOM 876 C C . GLY A 1 106 ? -11.355 2.283 32.751 1.00 96.12 106 GLY A C 1
ATOM 877 O O . GLY A 1 106 ? -12.479 1.988 33.155 1.00 96.12 106 GLY A O 1
ATOM 878 N N . LEU A 1 107 ? -10.987 2.076 31.482 1.00 97.19 107 LEU A N 1
ATOM 879 C CA . LEU A 1 107 ? -11.832 1.351 30.525 1.00 97.19 107 LEU A CA 1
ATOM 880 C C . LEU A 1 107 ? -11.781 -0.162 30.757 1.00 97.19 107 LEU A C 1
ATOM 882 O O . LEU A 1 107 ? -10.749 -0.732 31.108 1.00 97.19 107 LEU A O 1
ATOM 886 N N . LYS A 1 108 ? -12.890 -0.846 30.489 1.00 97.12 108 LYS A N 1
ATOM 887 C CA . LYS A 1 108 ? -12.946 -2.311 30.488 1.00 97.12 108 LYS A CA 1
ATOM 888 C C . LYS A 1 108 ? -12.561 -2.861 29.117 1.00 97.12 108 LYS A C 1
ATOM 890 O O . LYS A 1 108 ? -12.769 -2.212 28.092 1.00 97.12 108 LYS A O 1
ATOM 895 N N . ARG A 1 109 ? -12.042 -4.091 29.072 1.00 96.50 109 ARG A N 1
ATOM 896 C CA . ARG A 1 109 ? -11.579 -4.726 27.826 1.00 96.50 109 ARG A CA 1
ATOM 897 C C . ARG A 1 109 ? -12.688 -4.826 26.775 1.00 96.50 109 ARG A C 1
ATOM 899 O O . ARG A 1 109 ? -12.422 -4.629 25.594 1.00 96.50 109 ARG A O 1
ATOM 906 N N . GLU A 1 110 ? -13.919 -5.102 27.195 1.00 95.88 110 GLU A N 1
ATOM 907 C CA . GLU A 1 110 ? -15.102 -5.192 26.334 1.00 95.88 110 GLU A CA 1
ATOM 908 C C . GLU A 1 110 ? -15.531 -3.853 25.717 1.00 95.88 110 GLU A C 1
ATOM 910 O O . GLU A 1 110 ? -16.289 -3.846 24.751 1.00 95.88 110 GLU A O 1
ATOM 915 N N . GLN A 1 111 ? -15.037 -2.726 26.239 1.00 97.06 111 GLN A N 1
ATOM 916 C CA . GLN A 1 111 ? -15.278 -1.398 25.674 1.00 97.06 111 GLN A CA 1
ATOM 917 C C . GLN A 1 111 ? -14.283 -1.064 24.555 1.00 97.06 111 GLN A C 1
ATOM 919 O O . GLN A 1 111 ? -14.463 -0.055 23.885 1.00 97.06 111 GLN A O 1
ATOM 924 N N . ILE A 1 112 ? -13.244 -1.879 24.331 1.00 97.06 112 ILE A N 1
ATOM 925 C CA . ILE A 1 112 ? -12.127 -1.558 23.434 1.00 97.06 112 ILE A CA 1
ATOM 926 C C . ILE A 1 112 ? -12.056 -2.578 22.297 1.00 97.06 112 ILE A C 1
ATOM 928 O O . ILE A 1 112 ? -11.833 -3.772 22.521 1.00 97.06 112 ILE A O 1
ATOM 932 N N . ILE A 1 113 ? -12.181 -2.105 21.056 1.00 94.38 113 ILE A N 1
ATOM 933 C CA . ILE A 1 113 ? -12.093 -2.956 19.863 1.00 94.38 113 ILE A CA 1
ATOM 934 C C . ILE A 1 113 ? -11.117 -2.402 18.833 1.00 94.38 113 ILE A C 1
ATOM 936 O O . ILE A 1 113 ? -10.918 -1.196 18.709 1.00 94.38 113 ILE A O 1
ATOM 940 N N . HIS A 1 114 ? -10.538 -3.306 18.050 1.00 90.94 114 HIS A N 1
ATOM 941 C CA . HIS A 1 114 ? -9.723 -2.956 16.898 1.00 90.94 114 HIS A CA 1
ATOM 942 C C . HIS A 1 114 ? -10.640 -2.602 15.724 1.00 90.94 114 HIS A C 1
ATOM 944 O O . HIS A 1 114 ? -11.537 -3.384 15.396 1.00 90.94 114 HIS A O 1
ATOM 950 N N . ILE A 1 115 ? -10.417 -1.469 15.049 1.00 88.12 115 ILE A N 1
ATOM 951 C CA . ILE A 1 115 ? -11.314 -1.055 13.953 1.00 88.12 115 ILE A CA 1
ATOM 952 C C . ILE A 1 115 ? -10.878 -1.446 12.552 1.00 88.12 115 ILE A C 1
ATOM 954 O O . ILE A 1 115 ? -11.685 -1.311 11.644 1.00 88.12 115 ILE A O 1
ATOM 958 N N . ARG A 1 116 ? -9.675 -1.991 12.346 1.00 84.69 116 ARG A N 1
ATOM 959 C CA . ARG A 1 116 ? -9.259 -2.521 11.030 1.00 84.69 116 ARG A CA 1
ATOM 960 C C . ARG A 1 116 ? -10.315 -3.381 10.309 1.00 84.69 116 ARG A C 1
ATOM 962 O O . ARG A 1 116 ? -10.556 -3.085 9.147 1.00 84.69 116 ARG A O 1
ATOM 969 N N . PRO A 1 117 ? -11.030 -4.339 10.935 1.00 86.06 117 PRO A N 1
ATOM 970 C CA . PRO A 1 117 ? -12.075 -5.087 10.224 1.00 86.06 117 PRO A CA 1
ATOM 971 C C . PRO A 1 117 ? -13.213 -4.203 9.689 1.00 86.06 117 PRO A C 1
ATOM 973 O O . PRO A 1 117 ? -13.748 -4.446 8.608 1.00 86.06 117 PRO A O 1
ATOM 976 N N . LEU A 1 118 ? -13.593 -3.164 10.437 1.00 87.38 118 LEU A N 1
ATOM 977 C CA . LEU A 1 118 ? -14.557 -2.162 9.989 1.00 87.38 118 LEU A CA 1
ATOM 978 C C . LEU A 1 118 ? -13.947 -1.265 8.904 1.00 87.38 118 LEU A C 1
ATOM 980 O O . LEU A 1 118 ? -14.573 -1.068 7.868 1.00 87.38 118 LEU A O 1
ATOM 984 N N . ALA A 1 119 ? -12.727 -0.770 9.110 1.00 83.31 119 ALA A N 1
ATOM 985 C CA . ALA A 1 119 ? -11.981 0.041 8.152 1.00 83.31 119 ALA A CA 1
ATOM 986 C C . ALA A 1 119 ? -11.913 -0.631 6.780 1.00 83.31 119 ALA A C 1
ATOM 988 O O . ALA A 1 119 ? -12.260 -0.023 5.773 1.00 83.31 119 ALA A O 1
ATOM 989 N N . GLU A 1 120 ? -11.543 -1.912 6.745 1.00 83.69 120 GLU A N 1
ATOM 990 C CA . GLU A 1 120 ? -11.436 -2.699 5.520 1.00 83.69 120 GLU A CA 1
ATOM 991 C C . GLU A 1 120 ? -12.785 -2.797 4.788 1.00 83.69 120 GLU A C 1
ATOM 993 O O . GLU A 1 120 ? -12.842 -2.662 3.563 1.00 83.69 120 GLU A O 1
ATOM 998 N N . LYS A 1 121 ? -13.896 -2.961 5.523 1.00 85.94 121 LYS A N 1
ATOM 999 C CA . LYS A 1 121 ? -15.253 -2.940 4.948 1.00 85.94 121 LYS A CA 1
ATOM 1000 C C . LYS A 1 121 ? -15.614 -1.565 4.389 1.00 85.94 121 LYS A C 1
ATOM 1002 O O . LYS A 1 121 ? -16.141 -1.482 3.282 1.00 85.94 121 LYS A O 1
ATOM 1007 N N . LEU A 1 122 ? -15.341 -0.499 5.139 1.00 86.62 122 LEU A N 1
ATOM 1008 C CA . LEU A 1 122 ? -15.689 0.863 4.740 1.00 86.62 122 LEU A CA 1
ATOM 1009 C C . LEU A 1 122 ? -14.871 1.326 3.537 1.00 86.62 122 LEU A C 1
ATOM 1011 O O . LEU A 1 122 ? -15.440 1.845 2.582 1.00 86.62 122 LEU A O 1
ATOM 1015 N N . LEU A 1 123 ? -13.566 1.055 3.513 1.00 82.00 123 LEU A N 1
ATOM 1016 C CA . LEU A 1 123 ? -12.706 1.371 2.372 1.00 82.00 123 LEU A CA 1
ATOM 1017 C C . LEU A 1 123 ? -13.175 0.641 1.103 1.00 82.00 123 LEU A C 1
ATOM 1019 O O . LEU A 1 123 ? -13.272 1.241 0.033 1.00 82.00 123 LEU A O 1
ATOM 1023 N N . ASN A 1 124 ? -13.610 -0.614 1.236 1.00 80.06 124 ASN A N 1
ATOM 1024 C CA . ASN A 1 124 ? -14.256 -1.364 0.158 1.00 80.06 124 ASN A CA 1
ATOM 1025 C C . ASN A 1 124 ? -15.644 -0.847 -0.255 1.00 80.06 124 ASN A C 1
ATOM 1027 O O . ASN A 1 124 ? -16.250 -1.411 -1.170 1.00 80.06 124 ASN A O 1
ATOM 1031 N N . VAL A 1 125 ? -16.154 0.229 0.343 1.00 82.56 125 VAL A N 1
ATOM 1032 C CA . VAL A 1 125 ? -17.385 0.912 -0.079 1.00 82.56 125 VAL A CA 1
ATOM 1033 C C . VAL A 1 125 ? -17.094 2.329 -0.559 1.00 82.56 125 VAL A C 1
ATOM 1035 O O . VAL A 1 125 ? -17.587 2.703 -1.621 1.00 82.56 125 VAL A O 1
ATOM 1038 N N . SER A 1 126 ? -16.296 3.098 0.176 1.00 80.50 126 SER A N 1
ATOM 1039 C CA . SER A 1 126 ? -16.181 4.548 -0.002 1.00 80.50 126 SER A CA 1
ATOM 1040 C C . SER A 1 126 ? -14.787 5.062 -0.333 1.00 80.50 126 SER A C 1
ATOM 1042 O O . SER A 1 126 ? -14.665 6.256 -0.589 1.00 80.50 126 SER A O 1
ATOM 1044 N N . ALA A 1 127 ? -13.743 4.229 -0.303 1.00 81.44 127 ALA A N 1
ATOM 1045 C CA . ALA A 1 127 ? -12.404 4.717 -0.607 1.00 81.44 127 ALA A CA 1
ATOM 1046 C C . ALA A 1 127 ? -12.264 5.058 -2.091 1.00 81.44 127 ALA A C 1
ATOM 1048 O O . ALA A 1 127 ? -12.542 4.220 -2.956 1.00 81.44 127 ALA A O 1
ATOM 1049 N N . ASP A 1 128 ? -11.750 6.260 -2.340 1.00 80.56 128 ASP A N 1
ATOM 1050 C CA . ASP A 1 128 ? -11.303 6.718 -3.656 1.00 80.56 128 ASP A CA 1
ATOM 1051 C C . ASP A 1 128 ? -9.816 6.415 -3.903 1.00 80.56 128 ASP A C 1
ATOM 1053 O O . ASP A 1 128 ? -9.317 6.717 -4.985 1.00 80.56 128 ASP A O 1
ATOM 1057 N N . TYR A 1 129 ? -9.098 5.898 -2.897 1.00 87.00 129 TYR A N 1
ATOM 1058 C CA . TYR A 1 129 ? -7.685 5.516 -2.955 1.00 87.00 129 TYR A CA 1
ATOM 1059 C C . TYR A 1 129 ? -7.298 4.594 -1.788 1.00 87.00 129 TYR A C 1
ATOM 1061 O O . TYR A 1 129 ? -7.938 4.608 -0.735 1.00 87.00 129 TYR A O 1
ATOM 1069 N N . PHE A 1 130 ? -6.240 3.814 -1.981 1.00 89.12 130 PHE A N 1
ATOM 1070 C CA . PHE A 1 130 ? -5.735 2.795 -1.054 1.00 89.12 130 PHE A CA 1
ATOM 1071 C C . PHE A 1 130 ? -4.248 2.964 -0.740 1.00 89.12 130 PHE A C 1
ATOM 1073 O O . PHE A 1 130 ? -3.807 2.655 0.369 1.00 89.12 130 PHE A O 1
ATOM 1080 N N . SER A 1 131 ? -3.495 3.492 -1.701 1.00 88.62 131 SER A N 1
ATOM 1081 C CA . SER A 1 131 ? -2.083 3.830 -1.542 1.00 88.62 131 SER A CA 1
ATOM 1082 C C . SER A 1 131 ? -1.844 4.912 -0.484 1.0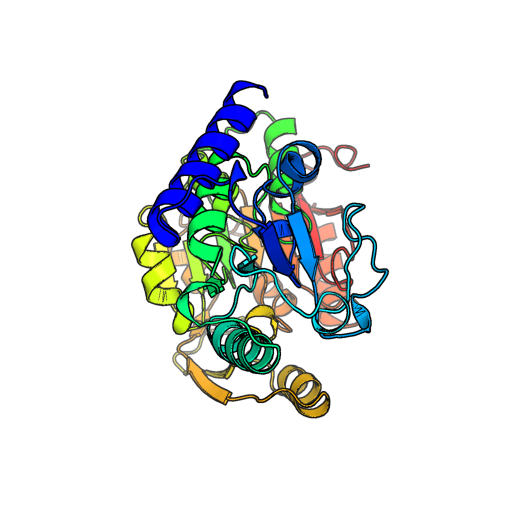0 88.62 131 SER A C 1
ATOM 1084 O O . SER A 1 131 ? -2.741 5.677 -0.099 1.00 88.62 131 SER A O 1
ATOM 1086 N N . GLN A 1 132 ? -0.595 5.020 -0.036 1.00 81.94 132 GLN A N 1
ATOM 1087 C CA . GLN A 1 132 ? -0.167 6.188 0.720 1.00 81.94 132 GLN A CA 1
ATOM 1088 C C . GLN A 1 132 ? -0.256 7.437 -0.173 1.00 81.94 132 GLN A C 1
ATOM 1090 O O . GLN A 1 132 ? 0.063 7.398 -1.359 1.00 81.94 132 GLN A O 1
ATOM 1095 N N . ASN A 1 133 ? -0.724 8.561 0.377 1.00 80.56 133 ASN A N 1
ATOM 1096 C CA . ASN A 1 133 ? -0.801 9.852 -0.329 1.00 80.56 133 ASN A CA 1
ATOM 1097 C C . ASN A 1 133 ? -1.601 9.847 -1.658 1.00 80.56 133 ASN A C 1
ATOM 1099 O O . ASN A 1 133 ? -1.429 10.753 -2.488 1.00 80.56 133 ASN A O 1
ATOM 1103 N N . GLY A 1 134 ? -2.460 8.842 -1.877 1.00 86.12 134 GLY A N 1
ATOM 1104 C CA . GLY A 1 134 ? -3.295 8.711 -3.075 1.00 86.12 134 GLY A CA 1
ATOM 1105 C C . GLY A 1 134 ? -2.507 8.569 -4.384 1.00 86.12 134 GLY A C 1
ATOM 1106 O O . GLY A 1 134 ? -2.931 9.103 -5.410 1.00 86.12 134 GLY A O 1
ATOM 1107 N N . MET A 1 135 ? -1.345 7.914 -4.357 1.00 89.75 135 MET A N 1
ATOM 1108 C CA . MET A 1 135 ? -0.544 7.604 -5.546 1.00 89.75 135 MET A CA 1
ATOM 1109 C C . MET A 1 135 ? -1.276 6.731 -6.571 1.00 89.75 135 MET A C 1
ATOM 1111 O O . MET A 1 135 ? -1.277 7.066 -7.752 1.00 89.75 135 MET A O 1
ATOM 1115 N N . ASP A 1 136 ? -1.992 5.697 -6.141 1.00 92.69 136 ASP A N 1
ATOM 1116 C CA . ASP A 1 136 ? -2.873 4.890 -7.001 1.00 92.69 136 ASP A CA 1
ATOM 1117 C C . ASP A 1 136 ? -3.930 5.740 -7.733 1.00 92.69 136 ASP A C 1
ATOM 1119 O O . ASP A 1 136 ? -4.163 5.549 -8.925 1.00 92.69 136 ASP A O 1
ATOM 1123 N N . LYS A 1 137 ? -4.504 6.756 -7.077 1.00 91.75 137 LYS A N 1
ATOM 1124 C CA . LYS A 1 137 ? -5.421 7.712 -7.720 1.00 91.75 137 LYS A CA 1
ATOM 1125 C C . LYS A 1 137 ? -4.730 8.556 -8.793 1.00 91.75 137 LYS A C 1
ATOM 1127 O O . LYS A 1 137 ? -5.333 8.825 -9.826 1.00 91.75 137 LYS A O 1
ATOM 1132 N N . LYS A 1 138 ? -3.477 8.962 -8.579 1.00 91.94 138 LYS A N 1
ATOM 1133 C CA . LYS A 1 138 ? -2.688 9.703 -9.582 1.00 91.94 138 LYS A CA 1
ATOM 1134 C C . LYS A 1 138 ? -2.362 8.830 -10.794 1.00 91.94 138 LYS A C 1
ATOM 1136 O O . LYS A 1 138 ? -2.501 9.291 -11.923 1.00 91.94 138 LYS A O 1
ATOM 1141 N N . VAL A 1 139 ? -2.008 7.564 -10.566 1.00 95.06 139 VAL A N 1
ATOM 1142 C CA . VAL A 1 139 ? -1.831 6.566 -11.633 1.00 95.06 139 VAL A CA 1
ATOM 1143 C C . VAL A 1 139 ? -3.148 6.364 -12.392 1.00 95.06 139 VAL A C 1
ATOM 1145 O O . VAL A 1 139 ? -3.165 6.380 -13.619 1.00 95.06 139 VAL A O 1
ATOM 1148 N N . LYS A 1 140 ? -4.279 6.256 -11.684 1.00 95.00 140 LYS A N 1
ATOM 1149 C CA . LYS A 1 140 ? -5.605 6.166 -12.310 1.00 95.00 140 LYS A CA 1
ATOM 1150 C C . LYS A 1 140 ? -5.897 7.371 -13.209 1.00 95.00 140 LYS A C 1
ATOM 1152 O O . LYS A 1 140 ? -6.370 7.170 -14.320 1.00 95.00 140 LYS A O 1
ATOM 1157 N N . THR A 1 141 ? -5.585 8.595 -12.773 1.00 93.69 141 THR A N 1
ATOM 1158 C CA . THR A 1 141 ? -5.766 9.808 -13.591 1.00 93.69 141 THR A CA 1
ATOM 1159 C C . THR A 1 141 ? -4.999 9.734 -14.915 1.00 93.69 141 THR A C 1
ATOM 1161 O O . THR A 1 141 ? -5.533 10.150 -15.942 1.00 93.69 141 THR A O 1
ATOM 1164 N N . LEU A 1 142 ? -3.784 9.166 -14.924 1.00 94.94 142 LEU A N 1
ATOM 1165 C CA . LEU A 1 142 ? -3.036 8.937 -16.166 1.00 94.94 142 LEU A CA 1
ATOM 1166 C C . LEU A 1 142 ? -3.799 7.994 -17.102 1.00 94.94 142 LEU A C 1
ATOM 1168 O O . LEU A 1 142 ? -4.038 8.337 -18.256 1.00 94.94 142 LEU A O 1
ATOM 1172 N N . PHE A 1 143 ? -4.262 6.845 -16.616 1.00 97.12 143 PHE A N 1
ATOM 1173 C CA . PHE A 1 143 ? -5.031 5.910 -17.445 1.00 97.12 143 PHE A CA 1
ATOM 1174 C C . PHE A 1 143 ? -6.372 6.479 -17.922 1.00 97.12 143 PHE A C 1
ATOM 1176 O O . PHE A 1 143 ? -6.733 6.310 -19.089 1.00 97.12 143 PHE A O 1
ATOM 1183 N N . ASP A 1 144 ? -7.081 7.210 -17.061 1.00 95.25 144 ASP A N 1
ATOM 1184 C CA . ASP A 1 144 ? -8.333 7.879 -17.418 1.00 95.25 144 ASP A CA 1
ATOM 1185 C C . ASP A 1 144 ? -8.127 8.886 -18.560 1.00 95.25 144 ASP A C 1
ATOM 1187 O O . ASP A 1 144 ? -8.975 8.991 -19.447 1.00 95.25 144 ASP A O 1
ATOM 1191 N N . SER A 1 145 ? -6.996 9.603 -18.566 1.00 95.06 145 SER A N 1
ATOM 1192 C CA . SER A 1 145 ? -6.702 10.648 -19.556 1.00 95.06 145 SER A CA 1
ATOM 1193 C C . SER A 1 145 ? -6.638 10.146 -21.000 1.00 95.06 145 SER A C 1
ATOM 1195 O O . SER A 1 145 ? -6.938 10.892 -21.931 1.00 95.06 145 SER A O 1
ATOM 1197 N N . ILE A 1 146 ? -6.298 8.870 -21.177 1.00 95.81 146 ILE A N 1
ATOM 1198 C CA . ILE A 1 146 ? -6.219 8.196 -22.475 1.00 95.81 146 ILE A CA 1
ATOM 1199 C C . ILE A 1 146 ? -7.398 7.239 -22.700 1.00 95.81 146 ILE A C 1
ATOM 1201 O O . ILE A 1 146 ? -7.400 6.456 -23.649 1.00 95.81 146 ILE A O 1
ATOM 1205 N N . GLY A 1 147 ? -8.405 7.270 -21.819 1.00 96.19 147 GLY A N 1
ATOM 1206 C CA . GLY A 1 147 ? -9.576 6.397 -21.890 1.00 96.19 147 GLY A CA 1
ATOM 1207 C C . GLY A 1 147 ? -9.262 4.914 -21.670 1.00 96.19 147 GLY A C 1
ATOM 1208 O O . GLY A 1 147 ? -10.005 4.057 -22.158 1.00 96.19 147 GLY A O 1
ATOM 1209 N N . ARG A 1 148 ? -8.169 4.586 -20.966 1.00 96.50 148 ARG A N 1
ATOM 1210 C CA . ARG A 1 148 ? -7.798 3.200 -20.656 1.00 96.50 148 ARG A CA 1
ATOM 1211 C C . ARG A 1 148 ? -8.747 2.643 -19.597 1.00 96.50 148 ARG A C 1
ATOM 1213 O O . ARG A 1 148 ? -8.989 3.246 -18.555 1.00 96.50 148 ARG A O 1
ATOM 1220 N N . ASP A 1 149 ? -9.280 1.459 -19.869 1.00 97.31 149 ASP A N 1
ATOM 1221 C CA . ASP A 1 149 ? -10.158 0.747 -18.947 1.00 97.31 149 ASP A CA 1
ATOM 1222 C C . ASP A 1 149 ? -9.358 0.212 -17.752 1.00 97.31 149 ASP A C 1
ATOM 1224 O O . ASP A 1 149 ? -8.584 -0.739 -17.883 1.00 97.31 149 ASP A O 1
ATOM 1228 N N . ILE A 1 150 ? -9.569 0.808 -16.575 1.00 96.38 150 ILE A N 1
ATOM 1229 C CA . ILE A 1 150 ? -8.809 0.474 -15.365 1.00 96.38 150 ILE A CA 1
ATOM 1230 C C . ILE A 1 150 ? -9.069 -0.946 -14.830 1.00 96.38 150 ILE A C 1
ATOM 1232 O O . ILE A 1 150 ? -8.362 -1.397 -13.928 1.00 96.38 150 ILE A O 1
ATOM 1236 N N . SER A 1 151 ? -10.077 -1.646 -15.366 1.00 97.31 151 SER A N 1
ATOM 1237 C CA . SER A 1 151 ? -10.356 -3.064 -15.087 1.00 97.31 151 SER A CA 1
ATOM 1238 C C . SER A 1 151 ? -9.492 -4.033 -15.906 1.00 97.31 151 SER A C 1
ATOM 1240 O O . SER A 1 151 ? -9.609 -5.247 -15.745 1.00 97.31 151 SER A O 1
ATOM 1242 N N . LYS A 1 152 ? -8.635 -3.506 -16.790 1.00 97.38 152 LYS A N 1
ATOM 1243 C CA . LYS A 1 152 ? -7.749 -4.274 -17.675 1.00 97.38 152 LYS A CA 1
ATOM 1244 C C . LYS A 1 152 ? -6.273 -3.892 -17.539 1.00 97.38 152 LYS A C 1
ATOM 1246 O O . LYS A 1 152 ? -5.483 -4.232 -18.413 1.00 97.38 152 LYS A O 1
ATOM 1251 N N . ILE A 1 153 ? -5.912 -3.182 -16.474 1.00 98.06 153 ILE A N 1
ATOM 1252 C CA . ILE A 1 153 ? -4.531 -2.772 -16.200 1.00 98.06 153 ILE A CA 1
ATOM 1253 C C . ILE A 1 153 ? -3.757 -3.991 -15.726 1.00 98.06 153 ILE A C 1
ATOM 1255 O O . ILE A 1 153 ? -4.080 -4.576 -14.694 1.00 98.06 153 ILE A O 1
ATOM 1259 N N . ARG A 1 154 ? -2.717 -4.362 -16.464 1.00 98.06 154 ARG A N 1
ATOM 1260 C CA . ARG A 1 154 ? -1.768 -5.394 -16.060 1.00 98.06 154 ARG A CA 1
ATOM 1261 C C . ARG A 1 154 ? -0.670 -4.740 -15.250 1.00 98.06 154 ARG A C 1
ATOM 1263 O O . ARG A 1 154 ? 0.028 -3.860 -15.751 1.00 98.06 154 ARG A O 1
ATOM 1270 N N . TYR A 1 155 ? -0.519 -5.174 -14.005 1.00 98.75 155 TYR A N 1
ATOM 1271 C CA . TYR A 1 155 ? 0.433 -4.555 -13.094 1.00 98.75 155 TYR A CA 1
ATOM 1272 C C . TYR A 1 155 ? 1.414 -5.527 -12.453 1.00 98.75 155 TYR A C 1
ATOM 1274 O O . TYR A 1 155 ? 1.110 -6.705 -12.255 1.00 98.75 155 TYR A O 1
ATOM 1282 N N . LEU A 1 156 ? 2.581 -4.992 -12.103 1.00 98.81 156 LEU A N 1
ATOM 1283 C CA . LEU A 1 156 ? 3.587 -5.613 -11.248 1.00 98.81 156 LEU A CA 1
ATOM 1284 C C . LEU A 1 156 ? 3.777 -4.727 -10.013 1.00 98.81 156 LEU A C 1
ATOM 1286 O O . LEU A 1 156 ? 4.149 -3.568 -10.149 1.00 98.81 156 LEU A O 1
ATOM 1290 N N . ASP A 1 157 ? 3.513 -5.256 -8.823 1.00 98.50 157 ASP A N 1
ATOM 1291 C CA . ASP A 1 157 ? 3.614 -4.524 -7.556 1.00 98.50 157 ASP A CA 1
ATOM 1292 C C . ASP A 1 157 ? 4.652 -5.200 -6.653 1.00 98.50 157 ASP A C 1
ATOM 1294 O O . ASP A 1 157 ? 4.417 -6.289 -6.125 1.00 98.50 157 ASP A O 1
ATOM 1298 N N . ILE A 1 158 ? 5.829 -4.587 -6.534 1.00 98.44 158 ILE A N 1
ATOM 1299 C CA . ILE A 1 158 ? 6.976 -5.097 -5.781 1.00 98.44 158 ILE A CA 1
ATOM 1300 C C . ILE A 1 158 ? 7.058 -4.354 -4.452 1.00 98.44 158 ILE A C 1
ATOM 1302 O O . ILE A 1 158 ? 7.218 -3.137 -4.445 1.00 98.44 158 ILE A O 1
ATOM 1306 N N . GLY A 1 159 ? 6.989 -5.098 -3.347 1.00 95.88 159 GLY A N 1
ATOM 1307 C CA . GLY A 1 159 ? 6.770 -4.526 -2.018 1.00 95.88 159 GLY A CA 1
ATOM 1308 C C . GLY A 1 159 ? 5.294 -4.211 -1.777 1.00 95.88 159 GLY A C 1
ATOM 1309 O O . GLY A 1 159 ? 4.955 -3.158 -1.248 1.00 95.88 159 GLY A O 1
ATOM 1310 N N . SER A 1 160 ? 4.399 -5.114 -2.199 1.00 93.19 160 SER A N 1
ATOM 1311 C CA . SER A 1 160 ? 2.948 -4.865 -2.213 1.00 93.19 160 SER A CA 1
ATOM 1312 C C . SER A 1 160 ? 2.317 -4.612 -0.832 1.00 93.19 160 SER A C 1
ATOM 1314 O O . SER A 1 160 ? 1.176 -4.151 -0.759 1.00 93.19 160 SER A O 1
ATOM 1316 N N . ASN A 1 161 ? 3.045 -4.889 0.255 1.00 91.06 161 ASN A N 1
ATOM 1317 C CA . ASN A 1 161 ? 2.629 -4.671 1.635 1.00 91.06 161 ASN A CA 1
ATOM 1318 C C . ASN A 1 161 ? 1.321 -5.429 1.938 1.00 91.06 161 ASN A C 1
ATOM 1320 O O . ASN A 1 161 ? 1.128 -6.548 1.467 1.00 91.06 161 ASN A O 1
ATOM 1324 N N . THR A 1 162 ? 0.415 -4.872 2.744 1.00 88.69 162 THR A N 1
ATOM 1325 C CA . THR A 1 162 ? -0.884 -5.509 3.001 1.00 88.69 162 THR A CA 1
ATOM 1326 C C . THR A 1 162 ? -1.737 -5.609 1.731 1.00 88.69 162 THR A C 1
ATOM 1328 O O . THR A 1 162 ? -1.558 -4.883 0.754 1.00 88.69 162 THR A O 1
ATOM 1331 N N . TRP A 1 163 ? -2.762 -6.461 1.761 1.00 89.31 163 TRP A N 1
ATOM 1332 C CA . TRP A 1 163 ? -3.656 -6.646 0.612 1.00 89.31 163 TRP A CA 1
ATOM 1333 C C . TRP A 1 163 ? -4.510 -5.412 0.252 1.00 89.31 163 TRP A C 1
ATOM 1335 O O . TRP A 1 163 ? -4.957 -5.312 -0.891 1.00 89.31 163 TRP A O 1
ATOM 1345 N N . LEU A 1 164 ? -4.763 -4.510 1.211 1.00 87.81 164 LEU A N 1
ATOM 1346 C CA . LEU A 1 164 ? -5.699 -3.385 1.074 1.00 87.81 164 LEU A CA 1
ATOM 1347 C C . LEU A 1 164 ? -5.044 -2.026 1.310 1.00 87.81 164 LEU A C 1
ATOM 1349 O O . LEU A 1 164 ? -5.239 -1.107 0.525 1.00 87.81 164 LEU A O 1
ATOM 1353 N N . LEU A 1 165 ? -4.370 -1.866 2.447 1.00 83.25 165 LEU A N 1
ATOM 1354 C CA . LEU A 1 165 ? -3.872 -0.581 2.925 1.00 83.25 165 LEU A CA 1
ATOM 1355 C C . LEU A 1 165 ? -2.456 -0.346 2.429 1.00 83.25 165 LEU A C 1
ATOM 1357 O O . LEU A 1 165 ? -1.644 -1.270 2.438 1.00 83.25 165 LEU A O 1
ATOM 1361 N N . TYR A 1 166 ? -2.176 0.899 2.044 1.00 83.69 166 TYR A N 1
ATOM 1362 C CA . TYR A 1 166 ? -0.891 1.299 1.466 1.00 83.69 166 TYR A CA 1
ATOM 1363 C C . TYR A 1 166 ? -0.505 0.454 0.257 1.00 83.69 166 TYR A C 1
ATOM 1365 O O . TYR A 1 166 ? 0.666 0.209 0.007 1.00 83.69 166 TYR A O 1
ATOM 1373 N N . ASN A 1 167 ? -1.510 0.004 -0.487 1.00 90.75 167 ASN A N 1
ATOM 1374 C CA . ASN A 1 167 ? -1.302 -0.843 -1.637 1.00 90.75 167 ASN A CA 1
ATOM 1375 C C . ASN A 1 167 ? -1.526 -0.029 -2.913 1.00 90.75 167 ASN A C 1
ATOM 1377 O O . ASN A 1 167 ? -2.604 0.533 -3.130 1.00 90.75 167 ASN A O 1
ATOM 1381 N N . ASN A 1 168 ? -0.502 0.028 -3.759 1.00 95.12 168 ASN A N 1
ATOM 1382 C CA . ASN A 1 168 ? -0.498 0.854 -4.963 1.00 95.12 168 ASN A CA 1
ATOM 1383 C C . ASN A 1 168 ? -1.336 0.252 -6.102 1.00 95.12 168 ASN A C 1
ATOM 1385 O O . ASN A 1 168 ? -1.752 0.973 -7.009 1.00 95.12 168 ASN A O 1
ATOM 1389 N N . SER A 1 169 ? -1.627 -1.052 -6.053 1.00 96.94 169 SER A N 1
ATOM 1390 C CA . SER A 1 169 ? -2.331 -1.780 -7.114 1.00 96.94 169 SER A CA 1
ATOM 1391 C C . SER A 1 169 ? -3.790 -2.143 -6.794 1.00 96.94 169 SER A C 1
ATOM 1393 O O . SER A 1 169 ? -4.563 -2.462 -7.703 1.00 96.94 169 SER A O 1
ATOM 1395 N N . TYR A 1 170 ? -4.215 -2.082 -5.526 1.00 95.56 170 TYR A N 1
ATOM 1396 C CA . TYR A 1 170 ? -5.519 -2.605 -5.096 1.00 95.56 170 TYR A CA 1
ATOM 1397 C C . TYR A 1 170 ? -6.710 -1.886 -5.746 1.00 95.56 170 TYR A C 1
ATOM 1399 O O . TYR A 1 170 ? -7.747 -2.501 -6.006 1.00 95.56 170 TYR A O 1
ATOM 1407 N N . MET A 1 171 ? -6.567 -0.599 -6.076 1.00 94.62 171 MET A N 1
ATOM 1408 C CA . MET A 1 171 ? -7.586 0.142 -6.824 1.00 94.62 171 MET A CA 1
ATOM 1409 C C . MET A 1 171 ? -7.932 -0.542 -8.157 1.00 94.62 171 MET A C 1
ATOM 1411 O O . MET A 1 171 ? -9.111 -0.710 -8.477 1.00 94.62 171 MET A O 1
ATOM 1415 N N . PHE A 1 172 ? -6.915 -0.970 -8.908 1.00 97.06 172 PHE A N 1
ATOM 1416 C CA . PHE A 1 172 ? -7.083 -1.658 -10.187 1.00 97.06 172 PHE A CA 1
ATOM 1417 C C . PHE A 1 172 ? -7.653 -3.059 -9.976 1.00 97.06 172 PHE A C 1
ATOM 1419 O O . PHE A 1 172 ? -8.599 -3.446 -10.667 1.00 97.06 172 PHE A O 1
ATOM 1426 N N . TYR A 1 173 ? -7.155 -3.786 -8.969 1.00 96.81 173 TYR A N 1
ATOM 1427 C CA . TYR A 1 173 ? -7.702 -5.087 -8.580 1.00 96.81 173 TYR A CA 1
ATOM 1428 C C . TYR A 1 173 ? -9.212 -5.009 -8.335 1.00 96.81 173 TYR A C 1
ATOM 1430 O O . TYR A 1 173 ? -9.988 -5.799 -8.877 1.00 96.81 173 TYR A O 1
ATOM 1438 N N . ARG A 1 174 ? -9.651 -4.024 -7.542 1.00 93.12 174 ARG A N 1
ATOM 1439 C CA . ARG A 1 174 ? -11.062 -3.800 -7.202 1.00 93.12 174 ARG A CA 1
ATOM 1440 C C . ARG A 1 174 ? -11.910 -3.459 -8.426 1.00 93.12 174 ARG A C 1
ATOM 1442 O O . ARG A 1 174 ? -13.078 -3.840 -8.463 1.00 93.12 174 ARG A O 1
ATOM 1449 N N . ALA A 1 175 ? -11.332 -2.786 -9.419 1.00 94.50 175 ALA A N 1
ATOM 1450 C CA . ALA A 1 175 ? -11.997 -2.483 -10.683 1.00 94.50 175 ALA A CA 1
ATOM 1451 C C . ALA A 1 175 ? -12.157 -3.707 -11.603 1.00 94.50 175 ALA A C 1
ATOM 1453 O O . ALA A 1 175 ? -12.959 -3.657 -12.529 1.00 94.50 175 ALA A O 1
ATOM 1454 N N . GLY A 1 176 ? -11.445 -4.806 -11.340 1.00 96.88 176 GLY A N 1
ATOM 1455 C CA . GLY A 1 176 ? -11.523 -6.051 -12.111 1.00 96.88 176 GLY A CA 1
ATOM 1456 C C . GLY A 1 176 ? -10.185 -6.522 -12.675 1.00 96.88 176 GLY A C 1
ATOM 1457 O O . GLY A 1 176 ? -10.116 -7.659 -13.137 1.00 96.88 176 GLY A O 1
ATOM 1458 N N . SER A 1 177 ? -9.139 -5.696 -12.577 1.00 97.94 177 SER A N 1
ATOM 1459 C CA . SER A 1 177 ? -7.797 -6.055 -13.032 1.00 97.94 177 SER A CA 1
ATOM 1460 C C . SER A 1 177 ? -7.192 -7.189 -12.204 1.00 97.94 177 SER A C 1
ATOM 1462 O O . SER A 1 177 ? -7.674 -7.548 -11.120 1.00 97.94 177 SER A O 1
ATOM 1464 N N . ASN A 1 178 ? -6.100 -7.732 -12.727 1.00 97.25 178 ASN A N 1
ATOM 1465 C CA . ASN A 1 178 ? -5.233 -8.679 -12.053 1.00 97.25 178 ASN A CA 1
ATOM 1466 C C . ASN A 1 178 ? -3.773 -8.407 -12.435 1.00 97.25 178 ASN A C 1
ATOM 1468 O O . ASN A 1 178 ? -3.487 -7.889 -13.515 1.00 97.25 178 ASN A O 1
ATOM 1472 N N . GLY A 1 179 ? -2.851 -8.796 -11.566 1.00 97.75 179 GLY A N 1
ATOM 1473 C CA . GLY A 1 179 ? -1.428 -8.569 -11.760 1.00 97.75 179 GLY A CA 1
ATOM 1474 C C . GLY A 1 179 ? -0.558 -9.531 -10.968 1.00 97.75 179 GLY A C 1
ATOM 1475 O O . GLY A 1 179 ? -1.007 -10.586 -10.515 1.00 97.75 179 GLY A O 1
ATOM 1476 N N . VAL A 1 180 ? 0.707 -9.157 -10.828 1.00 98.62 180 VAL A N 1
ATOM 1477 C CA . VAL A 1 180 ? 1.717 -9.886 -10.062 1.00 98.62 180 VAL A CA 1
ATOM 1478 C C . VAL A 1 180 ? 2.058 -9.075 -8.824 1.00 98.62 180 VAL A C 1
ATOM 1480 O O . VAL A 1 180 ? 2.380 -7.894 -8.934 1.00 98.62 180 VAL A O 1
ATOM 1483 N N . LEU A 1 181 ? 1.998 -9.709 -7.658 1.00 98.56 181 LEU A N 1
ATOM 1484 C CA . LEU A 1 181 ? 2.405 -9.113 -6.388 1.00 98.56 181 LEU A CA 1
ATOM 1485 C C . LEU A 1 181 ? 3.671 -9.808 -5.909 1.00 98.56 181 LEU A C 1
ATOM 1487 O O . LEU A 1 181 ? 3.702 -11.036 -5.862 1.00 98.56 181 LEU A O 1
ATOM 1491 N N . VAL A 1 182 ? 4.688 -9.043 -5.534 1.00 98.12 182 VAL A N 1
ATOM 1492 C CA . VAL A 1 182 ? 5.916 -9.561 -4.928 1.00 98.12 182 VAL A CA 1
ATOM 1493 C C . VAL A 1 182 ? 6.021 -8.993 -3.522 1.00 98.12 182 VAL A C 1
ATOM 1495 O O . VAL A 1 182 ? 6.069 -7.776 -3.348 1.00 98.12 182 VAL A O 1
ATOM 1498 N N . GLU A 1 183 ? 6.036 -9.863 -2.515 1.00 97.12 183 GLU A N 1
ATOM 1499 C CA . GLU A 1 183 ? 6.071 -9.454 -1.110 1.00 97.12 183 GLU A CA 1
ATOM 1500 C C . GLU A 1 183 ? 6.983 -10.361 -0.282 1.00 97.12 183 GLU A C 1
ATOM 1502 O O . GLU A 1 183 ? 6.846 -11.586 -0.285 1.00 97.12 183 GLU A O 1
ATOM 1507 N N . ALA A 1 184 ? 7.901 -9.735 0.454 1.00 96.69 184 ALA A N 1
ATOM 1508 C CA . ALA A 1 184 ? 8.915 -10.413 1.253 1.00 96.69 184 ALA A CA 1
ATOM 1509 C C . ALA A 1 184 ? 8.466 -10.683 2.694 1.00 96.69 184 ALA A C 1
ATOM 1511 O O . ALA A 1 184 ? 8.972 -11.606 3.329 1.00 96.69 184 ALA A O 1
ATOM 1512 N N . ASN A 1 185 ? 7.546 -9.880 3.234 1.00 95.25 185 ASN A N 1
ATOM 1513 C CA . ASN A 1 185 ? 7.098 -9.988 4.610 1.00 95.25 185 ASN A CA 1
ATOM 1514 C C . ASN A 1 185 ? 6.191 -11.220 4.784 1.00 95.25 185 ASN A C 1
ATOM 1516 O O . ASN A 1 185 ? 5.063 -11.236 4.274 1.00 95.25 185 ASN A O 1
ATOM 1520 N N . PRO A 1 186 ? 6.623 -12.237 5.553 1.00 92.38 186 PRO A N 1
ATOM 1521 C CA . PRO A 1 186 ? 5.841 -13.455 5.741 1.00 92.38 186 PRO A CA 1
ATOM 1522 C C . PRO A 1 186 ? 4.489 -13.205 6.426 1.00 92.38 186 PRO A C 1
ATOM 1524 O O . PRO A 1 186 ? 3.561 -13.990 6.238 1.00 92.38 186 PRO A O 1
ATOM 1527 N N . ASP A 1 187 ? 4.339 -12.100 7.164 1.00 91.31 187 ASP A N 1
ATOM 1528 C CA . ASP A 1 187 ? 3.099 -11.766 7.874 1.00 91.31 187 ASP A CA 1
ATOM 1529 C C . ASP A 1 187 ? 1.931 -11.446 6.925 1.00 91.31 187 ASP A C 1
ATOM 1531 O O . ASP A 1 187 ? 0.772 -11.513 7.335 1.00 91.31 187 ASP A O 1
ATOM 1535 N N . PHE A 1 188 ? 2.216 -11.100 5.664 1.00 91.38 188 PHE A N 1
ATOM 1536 C CA . PHE A 1 188 ? 1.197 -10.694 4.691 1.00 91.38 188 PHE A CA 1
ATOM 1537 C C . PHE A 1 188 ? 0.784 -11.811 3.722 1.00 91.38 188 PHE A C 1
ATOM 1539 O O . PHE A 1 188 ? -0.211 -11.675 3.010 1.00 91.38 188 PHE A O 1
ATOM 1546 N N . VAL A 1 189 ? 1.483 -12.953 3.730 1.00 87.69 189 VAL A N 1
ATOM 1547 C CA . VAL A 1 189 ? 1.265 -14.075 2.794 1.00 87.69 189 VAL A CA 1
ATOM 1548 C C . VAL A 1 189 ? -0.192 -14.526 2.759 1.00 87.69 189 VAL A C 1
ATOM 1550 O O . VAL A 1 189 ? -0.817 -14.574 1.694 1.00 87.69 189 VAL A O 1
ATOM 1553 N N . ASP A 1 190 ? -0.735 -14.870 3.924 1.00 89.88 190 ASP A N 1
ATOM 1554 C CA . ASP A 1 190 ? -2.055 -15.487 4.013 1.00 89.88 190 ASP A CA 1
ATOM 1555 C C . ASP A 1 190 ? -3.166 -14.479 3.711 1.00 89.88 190 ASP A C 1
ATOM 1557 O O . ASP A 1 190 ? -4.165 -14.818 3.069 1.00 89.88 190 ASP A O 1
ATOM 1561 N N . GLU A 1 191 ? -3.003 -13.221 4.132 1.00 88.94 191 GLU A N 1
ATOM 1562 C CA . GLU A 1 191 ? -3.993 -12.185 3.850 1.00 88.94 191 GLU A CA 1
ATOM 1563 C C . GLU A 1 191 ? -4.014 -11.774 2.376 1.00 88.94 191 GLU A C 1
ATOM 1565 O O . GLU A 1 191 ? -5.108 -11.610 1.833 1.00 88.94 191 GLU A O 1
ATOM 1570 N N . ILE A 1 192 ? -2.861 -11.681 1.704 1.00 93.44 192 ILE A N 1
ATOM 1571 C CA . ILE A 1 192 ? -2.794 -11.384 0.268 1.00 93.44 192 ILE A CA 1
ATOM 1572 C C . ILE A 1 192 ? -3.452 -12.512 -0.523 1.00 93.44 192 ILE A C 1
ATOM 1574 O O . ILE A 1 192 ? -4.394 -12.260 -1.273 1.00 93.44 192 ILE A O 1
ATOM 1578 N N . LYS A 1 193 ? -3.032 -13.767 -0.312 1.00 93.81 193 LYS A N 1
ATOM 1579 C CA . LYS A 1 193 ? -3.568 -14.918 -1.060 1.00 93.81 193 LYS A CA 1
ATOM 1580 C C . LYS A 1 193 ? -5.075 -15.083 -0.885 1.00 93.81 193 LYS A C 1
ATOM 1582 O O . LYS A 1 193 ? -5.780 -15.402 -1.839 1.00 93.81 193 LYS A O 1
ATOM 1587 N N . ARG A 1 194 ? -5.582 -14.854 0.329 1.00 94.81 194 ARG A N 1
ATOM 1588 C CA . ARG A 1 194 ? -7.012 -14.974 0.634 1.00 94.81 194 ARG A CA 1
ATOM 1589 C C . ARG A 1 194 ? -7.845 -13.856 0.010 1.00 94.81 194 ARG A C 1
ATOM 1591 O O . ARG A 1 194 ? -8.943 -14.129 -0.466 1.00 94.81 194 ARG A O 1
ATOM 1598 N N . ASN A 1 195 ? -7.363 -12.613 0.046 1.00 93.62 195 ASN A N 1
ATOM 1599 C CA . ASN A 1 195 ? -8.162 -11.450 -0.353 1.00 93.62 195 ASN A CA 1
ATOM 1600 C C . ASN A 1 195 ? -7.933 -11.011 -1.808 1.00 93.62 195 ASN A C 1
ATOM 1602 O O . ASN A 1 195 ? -8.795 -10.342 -2.384 1.00 93.62 195 ASN A O 1
ATOM 1606 N N . ARG A 1 196 ? -6.818 -11.417 -2.430 1.00 95.44 196 ARG A N 1
ATOM 1607 C CA . ARG A 1 196 ? -6.459 -11.079 -3.816 1.00 95.44 196 ARG A CA 1
ATOM 1608 C C . ARG A 1 196 ? -6.299 -12.302 -4.736 1.00 95.44 196 ARG A C 1
ATOM 1610 O O . ARG A 1 196 ? -5.316 -12.386 -5.461 1.00 95.44 196 ARG A O 1
ATOM 1617 N N . PRO A 1 197 ? -7.257 -13.251 -4.777 1.00 96.94 197 PRO A N 1
ATOM 1618 C CA . PRO A 1 197 ? -7.100 -14.510 -5.513 1.00 96.94 197 PRO A CA 1
ATOM 1619 C C . PRO A 1 197 ? -6.968 -14.388 -7.041 1.00 96.94 197 PRO A C 1
ATOM 1621 O O . PRO A 1 197 ? -6.618 -15.380 -7.675 1.00 96.94 197 PRO A O 1
ATOM 1624 N N . ARG A 1 198 ? -7.279 -13.233 -7.658 1.00 97.19 198 ARG A N 1
ATOM 1625 C CA . ARG A 1 198 ? -6.994 -13.029 -9.096 1.00 97.19 198 ARG A CA 1
ATOM 1626 C C . ARG A 1 198 ? -5.531 -12.680 -9.362 1.00 97.19 198 ARG A C 1
ATOM 1628 O O . ARG A 1 198 ? -5.082 -12.862 -10.489 1.00 97.19 198 ARG A O 1
ATOM 1635 N N . ASP A 1 199 ? -4.820 -12.168 -8.362 1.00 98.12 199 ASP A N 1
ATOM 1636 C CA . ASP A 1 199 ? -3.416 -11.807 -8.507 1.00 98.12 199 ASP A CA 1
ATOM 1637 C C . ASP A 1 199 ? -2.515 -13.026 -8.342 1.00 98.12 199 ASP A C 1
ATOM 1639 O O . ASP A 1 199 ? -2.778 -13.918 -7.532 1.00 98.12 199 ASP A O 1
ATOM 1643 N N . ASN A 1 200 ? -1.409 -13.034 -9.083 1.00 97.94 200 ASN A N 1
ATOM 1644 C CA . ASN A 1 200 ? -0.326 -13.975 -8.856 1.00 97.94 200 ASN A CA 1
ATOM 1645 C C . ASN A 1 200 ? 0.589 -13.442 -7.744 1.00 97.94 200 ASN A C 1
ATOM 1647 O O . ASN A 1 200 ? 1.398 -12.546 -7.980 1.00 97.94 200 ASN A O 1
ATOM 1651 N N . ALA A 1 201 ? 0.452 -13.976 -6.530 1.00 97.56 201 ALA A N 1
ATOM 1652 C CA . ALA A 1 201 ? 1.261 -13.577 -5.380 1.00 97.56 201 ALA A CA 1
ATOM 1653 C C . ALA A 1 201 ? 2.549 -14.417 -5.268 1.00 97.56 201 ALA A C 1
ATOM 1655 O O . ALA A 1 201 ? 2.504 -15.615 -4.968 1.00 97.56 201 ALA A O 1
ATOM 1656 N N . ILE A 1 202 ? 3.696 -13.767 -5.460 1.00 97.25 202 ILE A N 1
ATOM 1657 C CA . ILE A 1 202 ? 5.045 -14.319 -5.336 1.00 97.25 202 ILE A CA 1
ATOM 1658 C C . ILE A 1 202 ? 5.619 -13.889 -3.978 1.00 97.25 202 ILE A C 1
ATOM 1660 O O . ILE A 1 202 ? 5.998 -12.738 -3.774 1.00 97.25 202 ILE A O 1
ATOM 1664 N N . MET A 1 203 ? 5.670 -14.823 -3.028 1.00 95.19 203 MET A N 1
ATOM 1665 C CA . MET A 1 203 ? 6.068 -14.527 -1.646 1.00 95.19 203 MET A CA 1
ATOM 1666 C C . MET A 1 203 ? 7.584 -14.649 -1.458 1.00 95.19 203 MET A C 1
ATOM 1668 O O . MET A 1 203 ? 8.075 -15.635 -0.903 1.00 95.19 203 MET A O 1
ATOM 1672 N N . CYS A 1 204 ? 8.320 -13.681 -1.997 1.00 96.38 204 CYS A N 1
ATOM 1673 C CA . CYS A 1 204 ? 9.774 -13.586 -1.940 1.00 96.38 204 CYS A CA 1
ATOM 1674 C C . CYS A 1 204 ? 10.216 -12.114 -1.988 1.00 96.38 204 CYS A C 1
ATOM 1676 O O . CYS A 1 204 ? 9.419 -11.221 -2.278 1.00 96.38 204 CYS A O 1
ATOM 1678 N N . GLY A 1 205 ? 11.497 -11.845 -1.741 1.00 96.94 205 GLY A N 1
ATOM 1679 C CA . GLY A 1 205 ? 12.088 -10.555 -2.091 1.00 96.94 205 GLY A CA 1
ATOM 1680 C C . GLY A 1 205 ? 12.379 -10.451 -3.590 1.00 96.94 205 GLY A C 1
ATOM 1681 O O . GLY A 1 205 ? 12.517 -11.462 -4.281 1.00 96.94 205 GLY A O 1
ATOM 1682 N N . CYS A 1 206 ? 12.496 -9.224 -4.096 1.00 97.81 206 CYS A N 1
ATOM 1683 C CA . CYS A 1 206 ? 12.921 -8.952 -5.468 1.00 97.81 206 CYS A CA 1
ATOM 1684 C C . CYS A 1 206 ? 14.375 -8.473 -5.484 1.00 97.81 206 CYS A C 1
ATOM 1686 O O . CYS A 1 206 ? 14.730 -7.554 -4.745 1.00 97.81 206 CYS A O 1
ATOM 1688 N N . SER A 1 207 ? 15.210 -9.070 -6.332 1.00 97.56 207 SER A N 1
ATOM 1689 C CA . SER A 1 207 ? 16.624 -8.718 -6.474 1.00 97.56 207 SER A CA 1
ATOM 1690 C C . SER A 1 207 ? 16.939 -8.106 -7.840 1.00 97.56 207 SER A C 1
ATOM 1692 O O . SER A 1 207 ? 16.288 -8.372 -8.851 1.00 97.56 207 SER A O 1
ATOM 1694 N N . ASP A 1 208 ? 17.998 -7.301 -7.866 1.00 97.00 208 ASP A N 1
ATOM 1695 C CA . ASP A 1 208 ? 18.639 -6.749 -9.063 1.00 97.00 208 ASP A CA 1
ATOM 1696 C C . ASP A 1 208 ? 19.677 -7.704 -9.680 1.00 97.00 208 ASP A C 1
ATOM 1698 O O . ASP A 1 208 ? 20.214 -7.440 -10.754 1.00 97.00 208 ASP A O 1
ATOM 1702 N N . VAL A 1 209 ? 19.949 -8.831 -9.018 1.00 96.12 209 VAL A N 1
ATOM 1703 C CA . VAL A 1 209 ? 20.908 -9.853 -9.450 1.00 96.12 209 VAL A CA 1
ATOM 1704 C C . VAL A 1 209 ? 20.295 -11.248 -9.377 1.00 96.12 209 VAL A C 1
ATOM 1706 O O . VAL A 1 209 ? 19.545 -11.558 -8.447 1.00 96.12 209 VAL A O 1
ATOM 1709 N N . ARG A 1 210 ? 20.635 -12.106 -10.344 1.00 95.69 210 ARG A N 1
ATOM 1710 C CA . ARG A 1 210 ? 20.227 -13.516 -10.343 1.00 95.69 210 ARG A CA 1
ATOM 1711 C C . ARG A 1 210 ? 21.030 -14.298 -9.306 1.00 95.69 210 ARG A C 1
ATOM 1713 O O . ARG A 1 210 ? 22.255 -14.353 -9.388 1.00 95.69 210 ARG A O 1
ATOM 1720 N N . SER A 1 211 ? 20.328 -14.878 -8.337 1.00 91.75 211 SER A N 1
ATOM 1721 C CA . SER A 1 211 ? 20.887 -15.711 -7.273 1.00 91.75 211 SER A CA 1
ATOM 1722 C C . SER A 1 211 ? 19.821 -16.672 -6.750 1.00 91.75 211 SER A C 1
ATOM 1724 O O . SER A 1 211 ? 18.650 -16.310 -6.692 1.00 91.75 211 SER A O 1
ATOM 1726 N N . GLU A 1 212 ? 20.246 -17.866 -6.344 1.00 89.50 212 GLU A N 1
ATOM 1727 C CA . GLU A 1 212 ? 19.415 -18.857 -5.642 1.00 89.50 212 GLU A CA 1
ATOM 1728 C C . GLU A 1 212 ? 19.525 -18.712 -4.109 1.00 89.50 212 GLU A C 1
ATOM 1730 O O . GLU A 1 212 ? 18.980 -19.514 -3.354 1.00 89.50 212 GLU A O 1
ATOM 1735 N N . 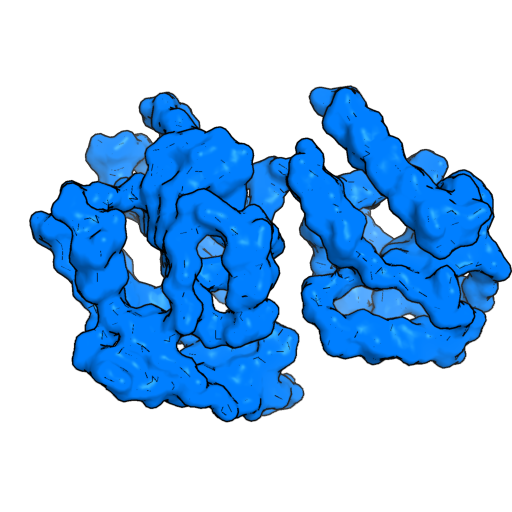GLU A 1 213 ? 20.288 -17.725 -3.627 1.00 93.44 213 GLU A N 1
ATOM 1736 C CA . GLU A 1 213 ? 20.533 -17.521 -2.201 1.00 93.44 213 GLU A CA 1
ATOM 1737 C C . GLU A 1 213 ? 19.401 -16.744 -1.518 1.00 93.44 213 GLU A C 1
ATOM 1739 O O . GLU A 1 213 ? 18.877 -15.759 -2.042 1.00 93.44 213 GLU A O 1
ATOM 1744 N N . GLU A 1 214 ? 19.091 -17.137 -0.283 1.00 96.94 214 GLU A N 1
ATOM 1745 C CA . GLU A 1 214 ? 18.245 -16.346 0.606 1.00 96.94 214 GLU A CA 1
ATOM 1746 C C . GLU A 1 214 ? 19.012 -15.139 1.150 1.00 96.94 214 GLU A C 1
ATOM 1748 O O . GLU A 1 214 ? 20.150 -15.250 1.622 1.00 96.94 214 GLU A O 1
ATOM 1753 N N . TRP A 1 215 ? 18.371 -13.973 1.144 1.00 97.62 215 TRP A N 1
ATOM 1754 C CA . TRP A 1 215 ? 18.964 -12.755 1.690 1.00 97.62 215 TRP A CA 1
ATOM 1755 C C . TRP A 1 215 ? 18.492 -12.517 3.118 1.00 97.62 215 TRP A C 1
ATOM 1757 O O . TRP A 1 215 ? 17.441 -13.004 3.542 1.00 97.62 215 TRP A O 1
ATOM 1767 N N . THR A 1 216 ? 19.294 -11.775 3.884 1.00 98.19 216 THR A N 1
ATOM 1768 C CA . THR A 1 216 ? 18.853 -11.299 5.195 1.00 98.19 216 THR A CA 1
ATOM 1769 C C . THR A 1 216 ? 17.847 -10.173 4.996 1.00 98.19 216 THR A C 1
ATOM 1771 O O . THR A 1 216 ? 18.182 -9.105 4.493 1.00 98.19 216 THR A O 1
ATOM 1774 N N . TYR A 1 217 ? 16.616 -10.436 5.404 1.00 97.94 217 TYR A N 1
ATOM 1775 C CA . TYR A 1 217 ? 15.540 -9.477 5.534 1.00 97.94 217 TYR A CA 1
ATOM 1776 C C . TYR A 1 217 ? 15.534 -8.915 6.953 1.00 97.94 217 TYR A C 1
ATOM 1778 O O . TYR A 1 217 ? 15.423 -9.656 7.932 1.00 97.94 217 TYR A O 1
ATOM 1786 N N . TYR A 1 218 ? 15.652 -7.600 7.054 1.00 97.94 218 TYR A N 1
ATOM 1787 C CA . TYR A 1 218 ? 15.612 -6.846 8.294 1.00 97.94 218 TYR A CA 1
ATOM 1788 C C . TYR A 1 218 ? 14.174 -6.398 8.531 1.00 97.94 218 TYR A C 1
ATOM 1790 O O . TYR A 1 218 ? 13.718 -5.380 8.006 1.00 97.94 218 TYR A O 1
ATOM 1798 N N . LYS A 1 219 ? 13.436 -7.207 9.287 1.00 95.50 219 LYS A N 1
ATOM 1799 C CA . LYS A 1 219 ? 12.035 -6.975 9.621 1.00 95.50 219 LYS A CA 1
ATOM 1800 C C . LYS A 1 219 ? 11.938 -6.115 10.873 1.00 95.50 219 LYS A C 1
ATOM 1802 O O . LYS A 1 219 ? 12.512 -6.440 11.906 1.00 95.50 219 LYS A O 1
ATOM 1807 N N . THR A 1 220 ? 11.159 -5.048 10.809 1.00 92.00 220 THR A N 1
ATOM 1808 C CA . THR A 1 220 ? 10.846 -4.202 11.958 1.00 92.00 220 THR A CA 1
ATOM 1809 C C . THR A 1 220 ? 9.370 -4.337 12.322 1.00 92.00 220 THR A C 1
ATOM 1811 O O . THR A 1 220 ? 8.558 -4.917 11.599 1.00 92.00 220 THR A O 1
ATOM 1814 N N . LYS A 1 221 ? 8.986 -3.732 13.446 1.00 84.88 221 LYS A N 1
ATOM 1815 C CA . LYS A 1 221 ? 7.574 -3.576 13.823 1.00 84.88 221 LYS A CA 1
ATOM 1816 C C . LYS A 1 221 ? 6.781 -2.650 12.878 1.00 84.88 221 LYS A C 1
ATOM 1818 O O . LYS A 1 221 ? 5.558 -2.609 12.939 1.00 84.88 221 LYS A O 1
ATOM 1823 N N . HIS A 1 222 ? 7.453 -1.889 12.018 1.00 85.50 222 HIS A N 1
ATOM 1824 C CA . HIS A 1 222 ? 6.851 -1.052 10.982 1.00 85.50 222 HIS A CA 1
ATOM 1825 C C . HIS A 1 222 ? 7.144 -1.664 9.620 1.00 85.50 222 HIS A C 1
ATOM 1827 O O . HIS A 1 222 ? 8.257 -1.540 9.126 1.00 85.50 222 HIS A O 1
ATOM 1833 N N . ALA A 1 223 ? 6.150 -2.312 9.011 1.00 87.69 223 ALA A N 1
ATOM 1834 C CA . ALA A 1 223 ? 6.366 -3.081 7.787 1.00 87.69 223 ALA A CA 1
ATOM 1835 C C . ALA A 1 223 ? 6.951 -2.241 6.639 1.00 87.69 223 ALA A C 1
ATOM 1837 O O . ALA A 1 223 ? 7.808 -2.731 5.915 1.00 87.69 223 ALA A O 1
ATOM 1838 N N . GLY A 1 224 ? 6.564 -0.964 6.534 1.00 87.31 224 GLY A N 1
ATOM 1839 C CA . GLY A 1 224 ? 7.133 -0.031 5.551 1.00 87.31 224 GLY A CA 1
ATOM 1840 C C . GLY A 1 224 ? 8.605 0.344 5.781 1.00 87.31 224 GLY A C 1
ATOM 1841 O O . GLY A 1 224 ? 9.192 1.003 4.943 1.00 87.31 224 GLY A O 1
ATOM 1842 N N . TYR A 1 225 ? 9.216 -0.049 6.903 1.00 91.31 225 TYR A N 1
ATOM 1843 C CA . TYR A 1 225 ? 10.651 0.140 7.173 1.00 91.31 225 TYR A CA 1
ATOM 1844 C C . TYR A 1 225 ? 11.454 -1.151 7.025 1.00 91.31 225 TYR A C 1
ATOM 1846 O O . TYR A 1 225 ? 12.650 -1.178 7.322 1.00 91.31 225 TYR A O 1
ATOM 1854 N N . ASN A 1 226 ? 10.804 -2.240 6.619 1.00 95.06 226 ASN A N 1
ATOM 1855 C CA . ASN A 1 226 ? 11.507 -3.482 6.379 1.00 95.06 226 ASN A CA 1
ATOM 1856 C C . ASN A 1 226 ? 12.387 -3.349 5.137 1.00 95.06 226 ASN A C 1
ATOM 1858 O O . ASN A 1 226 ? 12.013 -2.713 4.156 1.00 95.06 226 ASN A O 1
ATOM 1862 N N . THR A 1 227 ? 13.555 -3.977 5.161 1.00 96.69 227 THR A N 1
ATOM 1863 C CA . THR A 1 227 ? 14.543 -3.805 4.094 1.00 96.69 227 THR A CA 1
ATOM 1864 C C . THR A 1 227 ? 15.439 -5.030 3.971 1.00 96.69 227 THR A C 1
ATOM 1866 O O . THR A 1 227 ? 15.559 -5.828 4.896 1.00 96.69 227 THR A O 1
ATOM 1869 N N . PHE A 1 228 ? 16.108 -5.165 2.832 1.00 97.12 228 PHE A N 1
ATOM 1870 C CA . PHE A 1 228 ? 17.229 -6.091 2.643 1.00 97.12 228 PHE A CA 1
ATOM 1871 C C . PHE A 1 228 ? 18.593 -5.384 2.743 1.00 97.12 228 PHE A C 1
ATOM 1873 O O . PHE A 1 228 ? 19.636 -6.008 2.562 1.00 97.12 228 PHE A O 1
ATOM 1880 N N . VAL A 1 229 ? 18.605 -4.076 3.017 1.00 96.25 229 VAL A N 1
ATOM 1881 C CA . VAL A 1 229 ? 19.815 -3.248 3.073 1.00 96.25 229 VAL A CA 1
ATOM 1882 C C . VAL A 1 229 ? 20.201 -3.015 4.530 1.00 96.25 229 VAL A C 1
ATOM 1884 O O . VAL A 1 229 ? 19.500 -2.318 5.265 1.00 96.25 229 VAL A O 1
ATOM 1887 N N . LYS A 1 230 ? 21.337 -3.576 4.957 1.00 96.31 230 LYS A N 1
ATOM 1888 C CA . LYS A 1 230 ? 21.797 -3.499 6.353 1.00 96.31 230 LYS A CA 1
ATOM 1889 C C . LYS A 1 230 ? 21.959 -2.058 6.833 1.00 96.31 230 LYS A C 1
ATOM 1891 O O . LYS A 1 230 ? 21.542 -1.736 7.936 1.00 96.31 230 LYS A O 1
ATOM 1896 N N . GLU A 1 231 ? 22.483 -1.165 6.001 1.00 95.25 231 GLU A N 1
ATOM 1897 C CA . GLU A 1 231 ? 22.710 0.239 6.365 1.00 95.25 231 GLU A CA 1
ATOM 1898 C C . GLU A 1 231 ? 21.396 0.994 6.637 1.00 95.25 231 GLU A C 1
ATOM 1900 O O . GLU A 1 231 ? 21.326 1.890 7.485 1.00 95.25 231 GLU A O 1
ATOM 1905 N N . VAL A 1 232 ? 20.329 0.620 5.926 1.00 94.06 232 VAL A N 1
ATOM 1906 C CA . VAL A 1 232 ? 18.981 1.144 6.165 1.00 94.06 232 VAL A CA 1
ATOM 1907 C C . VAL A 1 232 ? 18.449 0.601 7.492 1.00 94.06 232 VAL A C 1
ATOM 1909 O O . VAL A 1 232 ? 17.960 1.376 8.315 1.00 94.06 232 VAL A O 1
ATOM 1912 N N . ALA A 1 233 ? 18.598 -0.702 7.738 1.00 95.94 233 ALA A N 1
ATOM 1913 C CA . ALA A 1 233 ? 18.200 -1.325 8.998 1.00 95.94 233 ALA A CA 1
ATOM 1914 C C . ALA A 1 233 ? 18.920 -0.696 10.205 1.00 95.94 233 ALA A C 1
ATOM 1916 O O . ALA A 1 233 ? 18.273 -0.366 11.197 1.00 95.94 233 ALA A O 1
ATOM 1917 N N . ASP A 1 234 ? 20.219 -0.418 10.079 1.00 95.62 234 ASP A N 1
ATOM 1918 C CA . ASP A 1 234 ? 21.047 0.222 11.112 1.00 95.62 234 ASP A CA 1
ATOM 1919 C C . ASP A 1 234 ? 20.579 1.639 11.435 1.00 95.62 234 ASP A C 1
ATOM 1921 O O . ASP A 1 234 ? 20.622 2.082 12.585 1.00 95.62 234 ASP A O 1
ATOM 1925 N N . THR A 1 235 ? 20.060 2.351 10.433 1.00 92.75 235 THR A N 1
ATOM 1926 C CA . THR A 1 235 ? 19.450 3.668 10.639 1.00 92.75 235 THR A CA 1
ATOM 1927 C C . THR A 1 235 ? 18.190 3.568 11.502 1.00 92.75 235 THR A C 1
ATOM 1929 O O . THR A 1 235 ? 17.944 4.441 12.338 1.00 92.75 235 THR A O 1
ATOM 1932 N N . TYR A 1 236 ? 17.384 2.519 11.324 1.00 91.81 236 TYR A N 1
ATOM 1933 C CA . TYR A 1 236 ? 16.183 2.288 12.127 1.00 91.81 236 TYR A CA 1
ATOM 1934 C C . TYR A 1 236 ? 16.515 1.758 13.526 1.00 91.81 236 TYR A C 1
ATOM 1936 O O . TYR A 1 236 ? 15.944 2.244 14.506 1.00 91.81 236 TYR A O 1
ATOM 1944 N N . GLU A 1 237 ? 17.487 0.856 13.643 1.00 91.19 237 GLU A N 1
ATOM 1945 C CA . GLU A 1 237 ? 18.000 0.381 14.930 1.00 91.19 237 GLU A CA 1
ATOM 1946 C C . GLU A 1 237 ? 18.572 1.540 15.762 1.00 91.19 237 GLU A C 1
ATOM 1948 O O . GLU A 1 237 ? 18.205 1.715 16.924 1.00 91.19 237 GLU A O 1
ATOM 1953 N N . GLY A 1 238 ? 19.361 2.429 15.146 1.00 92.12 238 GLY A N 1
ATOM 1954 C CA . GLY A 1 238 ? 19.885 3.640 15.787 1.00 92.12 238 GLY A CA 1
ATOM 1955 C C . GLY A 1 238 ? 18.807 4.633 16.250 1.00 92.12 238 GLY A C 1
ATOM 1956 O O . GLY A 1 238 ? 19.067 5.466 17.118 1.00 92.12 238 GLY A O 1
ATOM 1957 N N . ARG A 1 239 ? 17.579 4.534 15.720 1.00 88.75 239 ARG A N 1
ATOM 1958 C CA . ARG A 1 239 ? 16.389 5.281 16.179 1.00 88.75 239 ARG A CA 1
ATOM 1959 C C . ARG A 1 239 ? 15.601 4.540 17.271 1.00 88.75 239 ARG A C 1
ATOM 1961 O O . ARG A 1 239 ? 14.536 5.008 17.674 1.00 88.75 239 ARG A O 1
ATOM 1968 N N . GLY A 1 240 ? 16.102 3.400 17.746 1.00 89.38 240 GLY A N 1
ATOM 1969 C CA . GLY A 1 240 ? 15.493 2.581 18.793 1.00 89.38 240 GLY A CA 1
ATOM 1970 C C . GLY A 1 240 ? 14.400 1.631 18.299 1.00 89.38 240 GLY A C 1
ATOM 1971 O O . GLY A 1 240 ? 13.558 1.209 19.096 1.00 89.38 240 GLY A O 1
ATOM 1972 N N . LEU A 1 241 ? 14.350 1.322 16.998 1.00 88.75 241 LEU A N 1
ATOM 1973 C CA . LEU A 1 241 ? 13.468 0.270 16.496 1.00 88.75 241 LEU A CA 1
ATOM 1974 C C . LEU A 1 241 ? 14.137 -1.091 16.678 1.00 88.75 241 LEU A C 1
ATOM 1976 O O . LEU A 1 241 ? 15.305 -1.267 16.359 1.00 88.75 241 LEU A O 1
ATOM 1980 N N . GLU A 1 242 ? 13.364 -2.065 17.142 1.00 92.25 242 GLU A N 1
ATOM 1981 C CA . GLU A 1 242 ? 13.779 -3.463 17.108 1.00 92.25 242 GLU A CA 1
ATOM 1982 C C . GLU A 1 242 ? 13.798 -3.959 15.657 1.00 92.25 242 GLU A C 1
ATOM 1984 O O . GLU A 1 242 ? 12.827 -3.757 14.913 1.00 92.25 242 GLU A O 1
ATOM 1989 N N . VAL A 1 243 ? 14.905 -4.600 15.281 1.00 95.56 243 VAL A N 1
ATOM 1990 C CA . VAL A 1 243 ? 15.123 -5.196 13.965 1.00 95.56 243 VAL A CA 1
ATOM 1991 C C . VAL A 1 243 ? 15.361 -6.691 14.141 1.00 95.56 243 VAL A C 1
ATOM 1993 O O . VAL A 1 243 ? 16.290 -7.119 14.820 1.00 95.56 243 VAL A O 1
ATOM 1996 N N . GLN A 1 244 ? 14.514 -7.491 13.509 1.00 96.44 244 GLN A N 1
ATOM 1997 C CA . GLN A 1 244 ? 14.644 -8.935 13.423 1.00 96.44 244 GLN A CA 1
ATOM 1998 C C . GLN A 1 244 ? 15.285 -9.314 12.088 1.00 96.44 244 GLN A C 1
ATOM 2000 O O . GLN A 1 244 ? 14.818 -8.901 11.029 1.00 96.44 244 GLN A O 1
ATOM 2005 N N . GLU A 1 245 ? 16.308 -10.161 12.127 1.00 97.62 245 GLU A N 1
ATOM 2006 C CA . GLU A 1 245 ? 16.877 -10.767 10.924 1.00 97.62 245 GLU A CA 1
ATOM 2007 C C . GLU A 1 245 ? 16.139 -12.063 10.570 1.00 97.62 245 GLU A C 1
ATOM 2009 O O . GLU A 1 245 ? 15.998 -12.967 11.397 1.00 97.62 245 GLU A O 1
ATOM 2014 N N . ILE A 1 246 ? 15.672 -12.163 9.327 1.00 97.19 246 ILE A N 1
ATOM 2015 C CA . ILE A 1 246 ? 14.976 -13.335 8.784 1.00 97.19 246 ILE A CA 1
ATOM 2016 C C . ILE A 1 246 ? 15.602 -13.674 7.433 1.00 97.19 246 ILE A C 1
ATOM 2018 O O . ILE A 1 246 ? 15.953 -12.777 6.674 1.00 97.19 246 ILE A O 1
ATOM 2022 N N . LYS A 1 247 ? 15.754 -14.958 7.103 1.00 97.75 247 LYS A N 1
ATOM 2023 C CA . LYS A 1 247 ? 16.149 -15.370 5.751 1.00 97.75 247 LYS A CA 1
ATOM 2024 C C . LYS A 1 247 ? 14.919 -15.466 4.859 1.00 97.75 247 LYS A C 1
ATOM 2026 O O . LYS A 1 247 ? 13.946 -16.114 5.234 1.00 97.75 247 LYS A O 1
ATOM 2031 N N . ILE A 1 248 ? 14.957 -14.777 3.720 1.00 97.25 248 ILE A N 1
ATOM 2032 C CA . ILE A 1 248 ? 13.860 -14.732 2.750 1.00 97.25 248 ILE A CA 1
ATOM 2033 C C . ILE A 1 248 ? 14.408 -15.106 1.367 1.00 97.25 248 ILE A C 1
ATOM 2035 O O . ILE A 1 248 ? 15.462 -14.589 0.979 1.00 97.25 248 ILE A O 1
ATOM 2039 N N . PRO A 1 249 ? 13.721 -15.987 0.616 1.00 96.94 249 PRO A N 1
ATOM 2040 C CA . PRO A 1 249 ? 14.090 -16.283 -0.761 1.00 96.94 249 PRO A CA 1
ATOM 2041 C C . PRO A 1 249 ? 14.021 -15.020 -1.616 1.00 96.94 249 PRO A C 1
ATOM 2043 O O . PRO A 1 249 ? 13.143 -14.175 -1.427 1.00 96.94 249 PRO A O 1
ATOM 2046 N N . MET A 1 250 ? 14.923 -14.916 -2.584 1.00 97.19 250 MET A N 1
ATOM 2047 C CA . MET A 1 250 ? 14.962 -13.810 -3.534 1.00 97.19 250 MET A CA 1
ATOM 2048 C C . MET A 1 250 ? 14.627 -14.301 -4.930 1.00 97.19 250 MET A C 1
ATOM 2050 O O . MET A 1 250 ? 14.930 -15.436 -5.292 1.00 97.19 250 MET A O 1
ATOM 2054 N N . LYS A 1 251 ? 14.034 -13.422 -5.732 1.00 97.75 251 LYS A N 1
ATOM 2055 C CA . LYS A 1 251 ? 13.841 -13.657 -7.155 1.00 97.75 251 LYS A CA 1
ATOM 2056 C C . LYS A 1 251 ? 14.319 -12.461 -7.954 1.00 97.75 251 LYS A C 1
ATOM 2058 O O . LYS A 1 251 ? 13.983 -11.320 -7.638 1.00 97.75 251 LYS A O 1
ATOM 2063 N N . TYR A 1 252 ? 15.093 -12.733 -8.996 1.00 98.44 252 TYR A N 1
ATOM 2064 C CA . TYR A 1 252 ? 15.581 -11.692 -9.885 1.00 98.44 252 TYR A CA 1
ATOM 2065 C C . TYR A 1 252 ? 14.432 -11.062 -10.667 1.00 98.44 252 TYR A C 1
ATOM 2067 O O . TYR A 1 252 ? 13.561 -11.767 -11.181 1.00 98.44 252 TYR A O 1
ATOM 2075 N N . ILE A 1 253 ? 14.454 -9.733 -10.791 1.00 98.56 253 ILE A N 1
ATOM 2076 C CA . ILE A 1 253 ? 13.431 -8.983 -11.524 1.00 98.56 253 ILE A CA 1
ATOM 2077 C C . ILE A 1 253 ? 13.249 -9.493 -12.958 1.00 98.56 253 ILE A C 1
ATOM 2079 O O . ILE A 1 253 ? 12.119 -9.646 -13.407 1.00 98.56 253 ILE A O 1
ATOM 2083 N N . GLY A 1 254 ? 14.331 -9.851 -13.656 1.00 98.12 254 GLY A N 1
ATOM 2084 C CA . GLY A 1 254 ? 14.228 -10.403 -15.008 1.00 98.12 254 GLY A CA 1
ATOM 2085 C C . GLY A 1 254 ? 13.470 -11.732 -15.062 1.00 98.12 254 GLY A C 1
ATOM 2086 O O . GLY A 1 254 ? 12.712 -11.943 -16.002 1.00 98.12 254 GLY A O 1
ATOM 2087 N N . ASP A 1 255 ? 13.593 -12.577 -14.034 1.00 97.88 255 ASP A N 1
ATOM 2088 C CA . ASP A 1 255 ? 12.898 -13.873 -13.964 1.00 97.88 255 ASP A CA 1
ATOM 2089 C C . ASP A 1 255 ? 11.412 -13.676 -13.645 1.00 97.88 255 ASP A C 1
ATOM 2091 O O . ASP A 1 255 ? 10.548 -14.338 -14.216 1.00 97.88 255 ASP A O 1
ATOM 2095 N N . ILE A 1 256 ? 11.094 -12.722 -12.759 1.00 98.38 256 ILE A N 1
ATOM 2096 C CA . ILE A 1 256 ? 9.706 -12.311 -12.496 1.00 98.38 256 ILE A CA 1
ATOM 2097 C C . ILE A 1 256 ? 9.057 -11.830 -13.795 1.00 98.38 256 ILE A C 1
ATOM 2099 O O . ILE A 1 256 ? 7.939 -12.237 -14.116 1.00 98.38 256 ILE A O 1
ATOM 2103 N N . LEU A 1 257 ? 9.758 -10.984 -14.548 1.00 98.56 257 LEU A N 1
ATOM 2104 C CA . LEU A 1 257 ? 9.255 -10.441 -15.799 1.00 98.56 257 LEU A CA 1
ATOM 2105 C C . LEU A 1 257 ? 9.096 -11.528 -16.877 1.00 98.56 257 LEU A C 1
ATOM 2107 O O . LEU A 1 257 ? 8.034 -11.614 -17.492 1.00 98.56 257 LEU A O 1
ATOM 2111 N N . GLU A 1 258 ? 10.083 -12.412 -17.050 1.00 97.69 258 GLU A N 1
ATOM 2112 C CA . GLU A 1 258 ? 10.066 -13.483 -18.060 1.00 97.69 258 GLU A CA 1
ATOM 2113 C C . GLU A 1 258 ? 8.909 -14.468 -17.836 1.00 97.69 258 GLU A C 1
ATOM 2115 O O . GLU A 1 258 ? 8.230 -14.896 -18.774 1.00 97.69 258 GLU A O 1
ATOM 2120 N N . GLU A 1 259 ? 8.642 -14.814 -16.579 1.00 97.69 259 GLU A N 1
ATOM 2121 C CA . GLU A 1 259 ? 7.590 -15.767 -16.241 1.00 97.69 259 GLU A CA 1
ATOM 2122 C C . GLU A 1 2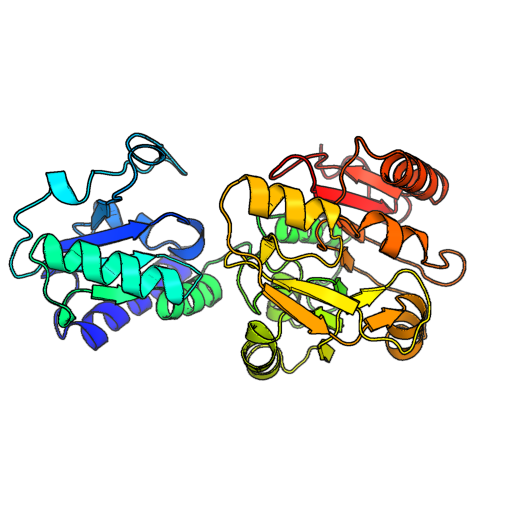59 ? 6.179 -15.192 -16.401 1.00 97.69 259 GLU A C 1
ATOM 2124 O O . GLU A 1 259 ? 5.256 -15.935 -16.759 1.00 97.69 259 GLU A O 1
ATOM 2129 N N . ASN A 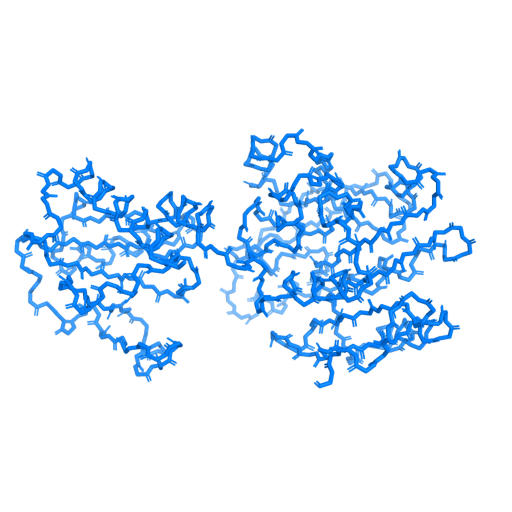1 260 ? 6.003 -13.890 -16.150 1.00 98.19 260 ASN A N 1
ATOM 2130 C CA . ASN A 1 260 ? 4.681 -13.281 -15.981 1.00 98.19 260 ASN A CA 1
ATOM 2131 C C . ASN A 1 260 ? 4.284 -12.287 -17.085 1.00 98.19 260 ASN A C 1
ATOM 2133 O O . ASN A 1 260 ? 3.092 -12.077 -17.312 1.00 98.19 260 ASN A O 1
ATOM 2137 N N . PHE A 1 261 ? 5.246 -11.706 -17.803 1.00 97.94 261 PHE A N 1
ATOM 2138 C CA . PHE A 1 261 ? 5.035 -10.658 -18.808 1.00 97.94 261 PHE A CA 1
ATOM 2139 C C . PHE A 1 261 ? 5.714 -11.029 -20.132 1.00 97.94 261 PHE A C 1
ATOM 2141 O O . PHE A 1 261 ? 6.552 -10.314 -20.669 1.00 97.94 261 PHE A O 1
ATOM 2148 N N . LYS A 1 262 ? 5.337 -12.193 -20.671 1.00 95.12 262 LYS A N 1
ATOM 2149 C CA . LYS A 1 262 ? 5.959 -12.807 -21.862 1.00 95.12 262 LYS A CA 1
ATOM 2150 C C . LYS A 1 262 ? 5.842 -11.984 -23.143 1.00 95.12 262 LYS A C 1
ATOM 2152 O O . LYS A 1 262 ? 6.621 -12.187 -24.066 1.00 95.12 262 LYS A O 1
ATOM 2157 N N . ASP A 1 263 ? 4.848 -11.108 -23.216 1.00 96.19 263 ASP A N 1
ATOM 2158 C CA . ASP A 1 263 ? 4.637 -10.172 -24.319 1.00 96.19 263 ASP A CA 1
ATOM 2159 C C . ASP A 1 263 ? 5.337 -8.823 -24.106 1.00 96.19 263 ASP A C 1
ATOM 2161 O O . ASP A 1 263 ? 5.173 -7.920 -24.920 1.00 96.19 263 ASP A O 1
ATOM 2165 N N . GLY A 1 264 ? 6.114 -8.687 -23.029 1.00 97.00 264 GLY A N 1
ATOM 2166 C CA . GLY A 1 264 ? 6.945 -7.523 -22.742 1.00 97.00 264 GLY A CA 1
ATOM 2167 C C . GLY A 1 264 ? 6.186 -6.319 -22.185 1.00 97.00 264 GLY A C 1
ATOM 2168 O O . GLY A 1 264 ? 6.825 -5.434 -21.630 1.00 97.00 264 GLY A O 1
ATOM 2169 N N . HIS A 1 265 ? 4.854 -6.273 -22.278 1.00 97.94 265 HIS A N 1
ATOM 2170 C CA . HIS A 1 265 ? 4.069 -5.094 -21.897 1.00 97.94 265 HIS A CA 1
ATOM 2171 C C . HIS A 1 265 ? 3.541 -5.147 -20.458 1.00 97.94 265 HIS A C 1
ATOM 2173 O O . HIS A 1 265 ? 2.971 -6.152 -20.016 1.00 97.94 265 HIS A O 1
ATOM 2179 N N . ILE A 1 266 ? 3.708 -4.033 -19.744 1.00 98.62 266 ILE A N 1
ATOM 2180 C CA . ILE A 1 266 ? 3.194 -3.782 -18.397 1.00 98.62 266 ILE A CA 1
ATOM 2181 C C . ILE A 1 266 ? 2.537 -2.401 -18.394 1.00 98.62 266 ILE A C 1
ATOM 2183 O O . ILE A 1 266 ? 3.205 -1.393 -18.610 1.00 98.62 266 ILE A O 1
ATOM 2187 N N . ASP A 1 267 ? 1.243 -2.327 -18.080 1.00 98.62 267 ASP A N 1
ATOM 2188 C CA . ASP A 1 267 ? 0.573 -1.030 -17.957 1.00 98.62 267 ASP A CA 1
ATOM 2189 C C . ASP A 1 267 ? 1.130 -0.258 -16.743 1.00 98.62 267 ASP A C 1
ATOM 2191 O O . ASP A 1 267 ? 1.462 0.922 -16.827 1.00 98.62 267 ASP A O 1
ATOM 2195 N N . PHE A 1 268 ? 1.246 -0.917 -15.586 1.00 98.75 268 PHE A N 1
ATOM 2196 C CA . PHE A 1 268 ? 1.640 -0.254 -14.341 1.00 98.75 268 PHE A CA 1
ATOM 2197 C C . PHE A 1 268 ? 2.623 -1.077 -13.509 1.00 98.75 268 PHE A C 1
ATOM 2199 O O . PHE A 1 268 ? 2.329 -2.198 -13.106 1.00 98.75 268 PHE A O 1
ATOM 2206 N N . MET A 1 269 ? 3.774 -0.499 -13.181 1.00 98.81 269 MET A N 1
ATOM 2207 C CA . MET A 1 269 ? 4.722 -1.077 -12.235 1.00 98.81 269 MET A CA 1
ATOM 2208 C C . MET A 1 269 ? 4.829 -0.208 -10.980 1.00 98.81 269 MET A C 1
ATOM 2210 O O . MET A 1 269 ? 5.065 0.993 -11.068 1.00 98.81 269 MET A O 1
ATOM 2214 N N . SER A 1 270 ? 4.693 -0.825 -9.811 1.00 98.38 270 SER A N 1
ATOM 2215 C CA . SER A 1 270 ? 4.964 -0.239 -8.499 1.00 98.38 270 SER A CA 1
ATOM 2216 C C . SER A 1 270 ? 6.195 -0.925 -7.909 1.00 98.38 270 SER A C 1
ATOM 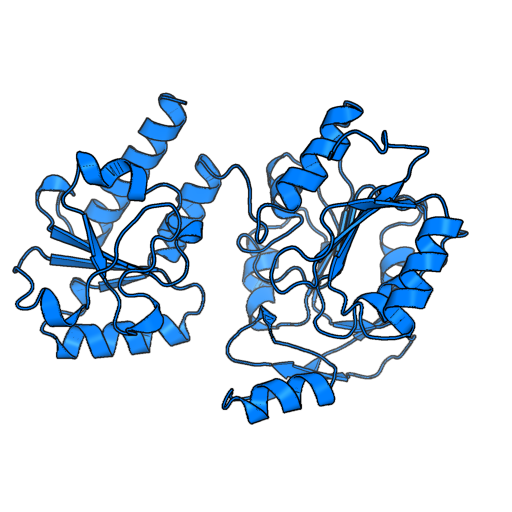2218 O O . SER A 1 270 ? 6.273 -2.154 -7.906 1.00 98.38 270 SER A O 1
ATOM 2220 N N . VAL A 1 271 ? 7.173 -0.143 -7.454 1.00 97.94 271 VAL A N 1
ATOM 2221 C CA . VAL A 1 271 ? 8.373 -0.629 -6.766 1.00 97.94 271 VAL A CA 1
ATOM 2222 C C . VAL A 1 271 ? 8.556 0.175 -5.488 1.00 97.94 271 VAL A C 1
ATOM 2224 O O . VAL A 1 271 ? 9.081 1.288 -5.509 1.00 97.94 271 VAL A O 1
ATOM 2227 N N . ASP A 1 272 ? 8.125 -0.415 -4.384 1.00 95.06 272 ASP A N 1
ATOM 2228 C CA . ASP A 1 272 ? 8.110 0.175 -3.050 1.00 95.06 272 ASP A CA 1
ATOM 2229 C C . ASP A 1 272 ? 8.928 -0.725 -2.111 1.00 95.06 272 ASP A C 1
ATOM 2231 O O . ASP A 1 272 ? 8.423 -1.565 -1.365 1.00 95.06 272 ASP A O 1
ATOM 2235 N N . VAL A 1 273 ? 10.252 -0.656 -2.275 1.00 93.94 273 VAL A N 1
ATOM 2236 C CA . VAL A 1 273 ? 11.212 -1.464 -1.515 1.00 93.94 273 VAL A CA 1
ATOM 2237 C C . VAL A 1 273 ? 12.269 -0.543 -0.935 1.00 93.94 273 VAL A C 1
ATOM 2239 O O . VAL A 1 273 ? 13.146 -0.051 -1.659 1.00 93.94 273 VAL A O 1
ATOM 2242 N N . GLU A 1 274 ? 12.215 -0.371 0.383 1.00 93.25 274 GLU A N 1
ATOM 2243 C CA . GLU A 1 274 ? 13.072 0.553 1.116 1.00 93.25 274 GLU A CA 1
ATOM 2244 C C . GLU A 1 274 ? 14.560 0.277 0.829 1.00 93.25 274 GLU A C 1
ATOM 2246 O O . GLU A 1 274 ? 15.141 -0.750 1.207 1.00 93.25 274 GLU A O 1
ATOM 2251 N N . GLY A 1 275 ? 15.187 1.237 0.145 1.00 92.50 275 GLY A N 1
ATOM 2252 C CA . GLY A 1 275 ? 16.615 1.252 -0.162 1.00 92.50 275 GLY A CA 1
ATOM 2253 C C . GLY A 1 275 ? 17.060 0.491 -1.417 1.00 92.50 275 GLY A C 1
ATOM 2254 O O . GLY A 1 275 ? 18.238 0.605 -1.761 1.00 92.50 275 GLY A O 1
ATOM 2255 N N . MET A 1 276 ? 16.173 -0.233 -2.113 1.00 95.00 276 MET A N 1
ATOM 2256 C CA . MET A 1 276 ? 16.525 -1.048 -3.293 1.00 95.00 276 MET A CA 1
ATOM 2257 C C . MET A 1 276 ? 15.761 -0.716 -4.577 1.00 95.00 276 MET A C 1
ATOM 2259 O O . MET A 1 276 ? 16.137 -1.233 -5.630 1.00 95.00 276 MET A O 1
ATOM 2263 N N . GLY A 1 277 ? 14.729 0.132 -4.528 1.00 96.38 277 GLY A N 1
ATOM 2264 C CA . GLY A 1 277 ? 13.867 0.385 -5.687 1.00 96.38 277 GLY A CA 1
ATOM 2265 C C . GLY A 1 277 ? 14.630 0.750 -6.968 1.00 96.38 277 GLY A C 1
ATOM 2266 O O . GLY A 1 277 ? 14.419 0.134 -8.014 1.00 96.38 277 GLY A O 1
ATOM 2267 N N . ALA A 1 278 ? 15.581 1.688 -6.886 1.00 96.62 278 ALA A N 1
ATOM 2268 C CA . ALA A 1 278 ? 16.366 2.112 -8.047 1.00 96.62 278 ALA A CA 1
ATOM 2269 C C . ALA A 1 278 ? 17.224 0.977 -8.649 1.00 96.62 278 ALA A C 1
ATOM 2271 O O . ALA A 1 278 ? 17.289 0.842 -9.874 1.00 96.62 278 ALA A O 1
ATOM 2272 N N . ARG A 1 279 ? 17.802 0.100 -7.818 1.00 96.81 279 ARG A N 1
ATOM 2273 C CA . ARG A 1 279 ? 18.609 -1.049 -8.267 1.00 96.81 279 ARG A CA 1
ATOM 2274 C C . ARG A 1 279 ? 17.764 -2.019 -9.073 1.00 96.81 279 ARG A C 1
ATOM 2276 O O . ARG A 1 279 ? 18.164 -2.434 -10.160 1.00 96.81 279 ARG A O 1
ATOM 2283 N N . ILE A 1 280 ? 16.581 -2.331 -8.545 1.00 98.31 280 ILE A N 1
ATOM 2284 C CA . ILE A 1 280 ? 15.619 -3.250 -9.155 1.00 98.31 280 ILE A CA 1
ATOM 2285 C C . ILE A 1 280 ? 15.187 -2.721 -10.524 1.00 98.31 280 ILE A C 1
ATOM 2287 O O . ILE A 1 280 ? 15.321 -3.429 -11.519 1.00 98.31 280 ILE A O 1
ATOM 2291 N N . VAL A 1 281 ? 14.741 -1.462 -10.605 1.00 98.50 281 VAL A N 1
ATOM 2292 C CA . VAL A 1 281 ? 14.300 -0.871 -11.880 1.00 98.50 281 VAL A CA 1
ATOM 2293 C C . VAL A 1 281 ? 15.459 -0.753 -12.870 1.00 98.50 281 VAL A C 1
ATOM 2295 O O . VAL A 1 281 ? 15.289 -1.001 -14.063 1.00 98.50 281 VAL A O 1
ATOM 2298 N N . ASN A 1 282 ? 16.667 -0.416 -12.409 1.00 97.94 282 ASN A N 1
ATOM 2299 C CA . ASN A 1 282 ? 17.818 -0.299 -13.300 1.00 97.94 282 ASN A CA 1
ATOM 2300 C C . ASN A 1 282 ? 18.231 -1.638 -13.941 1.00 97.94 282 ASN A C 1
ATOM 2302 O O . ASN A 1 282 ? 18.788 -1.620 -15.041 1.00 97.94 282 ASN A O 1
ATOM 2306 N N . ALA A 1 283 ? 17.938 -2.766 -13.288 1.00 98.06 283 ALA A N 1
ATOM 2307 C CA . ALA A 1 283 ? 18.235 -4.112 -13.776 1.00 98.06 283 ALA A CA 1
ATOM 2308 C C . ALA A 1 283 ? 17.242 -4.641 -14.834 1.00 98.06 283 ALA A C 1
ATOM 2310 O O . ALA A 1 283 ? 17.444 -5.741 -15.350 1.00 98.06 283 ALA A O 1
ATOM 2311 N N . ILE A 1 284 ? 16.195 -3.877 -15.168 1.00 98.56 284 ILE A N 1
ATOM 2312 C CA . ILE A 1 284 ? 15.223 -4.216 -16.216 1.00 98.56 284 ILE A CA 1
ATOM 2313 C C . ILE A 1 284 ? 15.822 -3.958 -17.607 1.00 98.56 284 ILE A C 1
ATOM 2315 O O . ILE A 1 284 ? 16.412 -2.902 -17.867 1.00 98.56 284 ILE A O 1
ATOM 2319 N N . ASP A 1 285 ? 15.622 -4.910 -18.524 1.00 97.62 285 ASP A N 1
ATOM 2320 C CA . ASP A 1 285 ? 15.927 -4.739 -19.947 1.00 97.62 285 ASP A CA 1
ATOM 2321 C C . ASP A 1 285 ? 14.788 -4.009 -20.673 1.00 97.62 285 ASP A C 1
ATOM 2323 O O . ASP A 1 285 ? 13.853 -4.617 -21.195 1.00 97.62 285 ASP A O 1
ATOM 2327 N N . PHE A 1 286 ? 14.888 -2.682 -20.721 1.00 98.19 286 PHE A N 1
ATOM 2328 C CA . PHE A 1 286 ? 13.930 -1.812 -21.410 1.00 98.19 286 PHE A CA 1
ATOM 2329 C C . PHE A 1 286 ? 13.964 -1.920 -22.947 1.00 98.19 286 PHE A C 1
ATOM 2331 O O . PHE A 1 286 ? 13.164 -1.265 -23.608 1.00 98.19 286 PHE A O 1
ATOM 2338 N N . ASN A 1 287 ? 14.860 -2.723 -23.542 1.00 96.88 287 ASN A N 1
ATOM 2339 C CA . ASN A 1 287 ? 14.754 -3.050 -24.971 1.00 96.88 287 ASN A CA 1
ATOM 2340 C C . ASN A 1 287 ? 13.675 -4.105 -25.237 1.00 96.88 287 ASN A C 1
ATOM 2342 O O . ASN A 1 287 ? 13.180 -4.203 -26.359 1.00 96.88 287 ASN A O 1
ATOM 2346 N N . TRP A 1 288 ? 13.357 -4.916 -24.227 1.00 97.69 288 TRP A N 1
ATOM 2347 C CA . TRP A 1 288 ? 12.362 -5.977 -24.316 1.00 97.69 288 TRP A CA 1
ATOM 2348 C C . TRP A 1 288 ? 11.073 -5.626 -23.575 1.00 97.69 288 TRP A C 1
ATOM 2350 O O . TRP A 1 288 ? 9.987 -5.896 -24.084 1.00 97.69 288 TRP A O 1
ATOM 2360 N N . TYR A 1 289 ? 11.185 -5.017 -22.393 1.00 98.50 289 TYR A N 1
ATOM 2361 C CA . TYR A 1 289 ? 10.029 -4.665 -21.577 1.00 98.50 289 TYR A CA 1
ATOM 2362 C C . TYR A 1 289 ? 9.575 -3.227 -21.815 1.00 98.50 289 TYR A C 1
ATOM 2364 O O . TYR A 1 289 ? 10.342 -2.274 -21.661 1.00 98.50 289 TYR A O 1
ATOM 2372 N N . ASP A 1 290 ? 8.295 -3.097 -22.139 1.00 97.88 290 ASP A N 1
ATOM 2373 C CA . ASP A 1 290 ? 7.583 -1.847 -22.326 1.00 97.88 290 ASP A CA 1
ATOM 2374 C C . ASP A 1 290 ? 6.672 -1.586 -21.117 1.00 97.88 290 ASP A C 1
ATOM 2376 O O . ASP A 1 290 ? 5.733 -2.345 -20.871 1.00 97.88 290 ASP A O 1
ATOM 2380 N N . ILE A 1 291 ? 6.977 -0.545 -20.337 1.00 98.56 291 ILE A N 1
ATOM 2381 C CA . ILE A 1 291 ? 6.263 -0.209 -19.101 1.00 98.56 291 ILE A CA 1
ATOM 2382 C C . ILE A 1 291 ? 5.651 1.187 -19.240 1.00 98.56 291 ILE A C 1
ATOM 2384 O O . ILE A 1 291 ? 6.378 2.165 -19.391 1.00 98.56 291 ILE A O 1
ATOM 2388 N N . ASP A 1 292 ? 4.326 1.316 -19.173 1.00 98.38 292 ASP A N 1
ATOM 2389 C CA . ASP A 1 292 ? 3.689 2.617 -19.433 1.00 98.38 292 ASP A CA 1
ATOM 2390 C C . ASP A 1 292 ? 3.879 3.589 -18.253 1.00 98.38 292 ASP A C 1
ATOM 2392 O O . ASP A 1 292 ? 4.194 4.771 -18.443 1.00 98.38 292 ASP A O 1
ATOM 2396 N N . VAL A 1 293 ? 3.701 3.087 -17.024 1.00 98.38 293 VAL A N 1
ATOM 2397 C CA . VAL A 1 293 ? 3.774 3.864 -15.778 1.00 98.38 293 VAL A CA 1
ATOM 2398 C C . VAL A 1 293 ? 4.614 3.136 -14.729 1.00 98.38 293 VAL A C 1
ATOM 2400 O O . VAL A 1 293 ? 4.386 1.961 -14.451 1.00 98.38 293 VAL A O 1
ATOM 2403 N N . ILE A 1 294 ? 5.544 3.852 -14.091 1.00 98.44 294 ILE A N 1
ATOM 2404 C CA . ILE A 1 294 ? 6.377 3.351 -12.993 1.00 98.44 294 ILE A CA 1
ATOM 2405 C C . ILE A 1 294 ? 6.198 4.253 -11.770 1.00 98.44 294 ILE A C 1
ATOM 2407 O O . ILE A 1 294 ? 6.584 5.420 -11.791 1.00 98.44 294 ILE A O 1
ATOM 2411 N N . LEU A 1 295 ? 5.649 3.711 -10.688 1.00 97.31 295 LEU A N 1
ATOM 2412 C CA . LEU A 1 295 ? 5.682 4.318 -9.362 1.00 97.31 295 LEU A CA 1
ATOM 2413 C C . LEU A 1 295 ? 6.850 3.716 -8.581 1.00 97.31 295 LEU A C 1
ATOM 2415 O O . LEU A 1 295 ? 6.895 2.506 -8.382 1.00 97.31 295 LEU A O 1
ATOM 2419 N N . LEU A 1 296 ? 7.801 4.547 -8.173 1.00 95.88 296 LEU A N 1
ATOM 2420 C CA . LEU A 1 296 ? 9.065 4.104 -7.597 1.00 95.88 296 LEU A CA 1
ATOM 2421 C C . LEU A 1 296 ? 9.375 4.852 -6.300 1.00 95.88 296 LEU A C 1
ATOM 2423 O O . LEU A 1 296 ? 9.498 6.079 -6.322 1.00 95.88 296 LEU A O 1
ATOM 2427 N N . GLU A 1 297 ? 9.598 4.108 -5.217 1.00 93.12 297 GLU A N 1
ATOM 2428 C CA . GLU A 1 297 ? 10.296 4.623 -4.042 1.00 93.12 297 GLU A CA 1
ATOM 2429 C C . GLU A 1 297 ? 11.810 4.656 -4.317 1.00 93.12 297 GLU A C 1
ATOM 2431 O O . GLU A 1 297 ? 12.444 3.633 -4.601 1.00 93.12 297 GLU A O 1
ATOM 2436 N N . MET A 1 298 ? 12.424 5.836 -4.224 1.00 92.06 298 MET A N 1
ATOM 2437 C CA . MET A 1 298 ? 13.877 5.978 -4.278 1.00 92.06 298 MET A CA 1
ATOM 2438 C C . MET A 1 298 ? 14.393 7.196 -3.507 1.00 92.06 298 MET A C 1
ATOM 2440 O O . MET A 1 298 ? 13.740 8.229 -3.392 1.00 92.06 298 MET A O 1
ATOM 2444 N N . ASP A 1 299 ? 15.632 7.093 -3.031 1.00 90.50 299 ASP A N 1
ATOM 2445 C CA . ASP A 1 299 ? 16.365 8.203 -2.424 1.00 90.50 299 ASP A CA 1
ATOM 2446 C C . ASP A 1 299 ? 17.162 8.954 -3.499 1.00 90.50 299 ASP A C 1
ATOM 2448 O O . ASP A 1 299 ? 18.151 8.432 -4.024 1.00 90.50 299 ASP A O 1
ATOM 2452 N N . PHE A 1 300 ? 16.727 10.168 -3.845 1.00 89.81 300 PHE A N 1
ATOM 2453 C CA . PHE A 1 300 ? 17.319 10.960 -4.928 1.00 89.81 300 PHE A CA 1
ATOM 2454 C C . PHE A 1 300 ? 18.716 11.516 -4.608 1.00 89.81 300 PHE A C 1
ATOM 2456 O O . PHE A 1 300 ? 19.430 11.933 -5.521 1.00 89.81 300 PHE A O 1
ATOM 2463 N N . GLU A 1 301 ? 19.156 11.479 -3.347 1.00 90.19 301 GLU A N 1
ATOM 2464 C CA . GLU A 1 301 ? 20.522 11.874 -2.986 1.00 90.19 301 GLU A CA 1
ATOM 2465 C C . GLU A 1 301 ? 21.553 10.839 -3.471 1.00 90.19 301 GLU A C 1
ATOM 2467 O O . GLU A 1 301 ? 22.698 11.175 -3.810 1.00 90.19 301 GLU A O 1
ATOM 2472 N N . LYS A 1 302 ? 21.140 9.572 -3.606 1.00 91.50 302 LYS A N 1
ATOM 2473 C CA . LYS A 1 302 ? 22.005 8.496 -4.099 1.00 91.50 302 LYS A CA 1
ATOM 2474 C C . LYS A 1 302 ? 22.323 8.677 -5.584 1.00 91.50 302 LYS A C 1
ATOM 2476 O O . LYS A 1 302 ? 21.456 8.921 -6.421 1.00 91.50 302 LYS A O 1
ATOM 2481 N N . GLU A 1 303 ? 23.600 8.507 -5.929 1.00 94.12 303 GLU A N 1
ATOM 2482 C CA . GLU A 1 303 ? 24.086 8.632 -7.312 1.00 94.12 303 GLU A CA 1
ATOM 2483 C C . GLU A 1 303 ? 23.380 7.671 -8.273 1.00 94.12 303 GLU A C 1
ATOM 2485 O O . GLU A 1 303 ? 23.052 8.042 -9.397 1.00 94.12 303 GLU A O 1
ATOM 2490 N N . GLU A 1 304 ? 23.120 6.454 -7.814 1.00 94.00 304 GLU A N 1
ATOM 2491 C CA . GLU A 1 304 ? 22.392 5.432 -8.556 1.00 94.00 304 GLU A CA 1
ATOM 2492 C C . GLU A 1 304 ? 20.980 5.888 -8.953 1.00 94.00 304 GLU A C 1
ATOM 2494 O O . GLU A 1 304 ? 20.629 5.815 -10.129 1.00 94.00 304 GLU A O 1
ATOM 2499 N N . SER A 1 305 ? 20.207 6.435 -8.011 1.00 94.81 305 SER A N 1
ATOM 2500 C CA . SER A 1 305 ? 18.862 6.960 -8.267 1.00 94.81 305 SER A CA 1
ATOM 2501 C C . SER A 1 305 ? 18.887 8.085 -9.299 1.00 94.81 305 SER A C 1
ATOM 2503 O O . SER A 1 305 ? 18.062 8.118 -10.209 1.00 94.81 305 SER A O 1
ATOM 2505 N N . ARG A 1 306 ? 19.877 8.986 -9.219 1.00 95.19 306 ARG A N 1
ATOM 2506 C CA . ARG A 1 306 ? 20.050 10.070 -10.203 1.00 95.19 306 ARG A CA 1
ATOM 2507 C C . ARG A 1 306 ? 20.401 9.537 -11.591 1.00 95.19 306 ARG A C 1
ATOM 2509 O O . ARG A 1 306 ? 19.889 10.050 -12.583 1.00 95.19 306 ARG A O 1
ATOM 2516 N N . LYS A 1 307 ? 21.241 8.500 -11.678 1.00 96.56 307 LYS A N 1
ATOM 2517 C CA . LYS A 1 307 ? 21.558 7.827 -12.949 1.00 96.56 307 LYS A CA 1
ATOM 2518 C C . LYS A 1 307 ? 20.331 7.142 -13.541 1.00 96.56 307 LYS A C 1
ATOM 2520 O O . LYS A 1 307 ? 20.063 7.329 -14.725 1.00 96.56 307 LYS A O 1
ATOM 2525 N N . LEU A 1 308 ? 19.570 6.405 -12.729 1.00 97.38 308 LEU A N 1
ATOM 2526 C CA . LEU A 1 308 ? 18.324 5.778 -13.167 1.00 97.38 308 LEU A CA 1
ATOM 2527 C C . LEU A 1 308 ? 17.327 6.827 -13.664 1.00 97.38 308 LEU A C 1
ATOM 2529 O O . LEU A 1 308 ? 16.739 6.661 -14.726 1.00 97.38 308 LEU A O 1
ATOM 2533 N N . TYR A 1 309 ? 17.166 7.919 -12.920 1.00 96.00 309 TYR A N 1
ATOM 2534 C CA . TYR A 1 309 ? 16.292 9.013 -13.309 1.00 96.00 309 TYR A CA 1
ATOM 2535 C C . TYR A 1 309 ? 16.651 9.535 -14.707 1.00 96.00 309 TYR A C 1
ATOM 2537 O O . TYR A 1 309 ? 15.779 9.614 -15.567 1.00 96.00 309 TYR A O 1
ATOM 2545 N N . MET A 1 310 ? 17.932 9.820 -14.973 1.00 97.19 310 MET A N 1
ATOM 2546 C CA . MET A 1 310 ? 18.375 10.262 -16.303 1.00 97.19 310 MET A CA 1
ATOM 2547 C C . MET A 1 310 ? 18.144 9.196 -17.382 1.00 97.19 310 MET A C 1
ATOM 2549 O O . MET A 1 310 ? 17.633 9.527 -18.448 1.00 97.19 310 MET A O 1
ATOM 2553 N N . LYS A 1 311 ? 18.429 7.921 -17.085 1.00 97.81 311 LYS A N 1
ATOM 2554 C CA . LYS A 1 311 ? 18.157 6.789 -17.986 1.00 97.81 311 LYS A CA 1
ATOM 2555 C C . LYS A 1 311 ? 16.677 6.720 -18.378 1.00 97.81 311 LYS A C 1
ATOM 2557 O O . LYS A 1 311 ? 16.371 6.557 -19.552 1.00 97.81 311 LYS A O 1
ATOM 2562 N N . LEU A 1 312 ? 15.751 6.870 -17.429 1.00 97.81 312 LEU A N 1
ATOM 2563 C CA . LEU A 1 312 ? 14.312 6.867 -17.723 1.00 97.81 312 LEU A CA 1
ATOM 2564 C C . LEU A 1 312 ? 13.910 8.059 -18.606 1.00 97.81 312 LEU A C 1
ATOM 2566 O O . LEU A 1 312 ? 13.124 7.888 -19.533 1.00 97.81 312 LEU A O 1
ATOM 2570 N N . TYR A 1 313 ? 14.491 9.242 -18.389 1.00 96.75 313 TYR A N 1
ATOM 2571 C CA . TYR A 1 313 ? 14.277 10.388 -19.281 1.00 96.75 313 TYR A CA 1
ATOM 2572 C C . TYR A 1 313 ? 14.763 10.124 -20.713 1.00 96.75 313 TYR A C 1
ATOM 2574 O O . TYR A 1 313 ? 14.063 10.450 -21.669 1.00 96.75 313 TYR A O 1
ATOM 2582 N N . GLU A 1 314 ? 15.933 9.503 -20.874 1.00 97.44 314 GLU A N 1
ATOM 2583 C CA . GLU A 1 314 ? 16.464 9.105 -22.187 1.00 97.44 314 GLU A CA 1
ATOM 2584 C C . GLU A 1 314 ? 15.590 8.045 -22.878 1.00 97.44 314 GLU A C 1
ATOM 2586 O O . GLU A 1 314 ? 15.487 8.036 -24.102 1.00 97.44 314 GLU A O 1
ATOM 2591 N N . LEU A 1 315 ? 14.910 7.199 -22.097 1.00 97.69 315 LEU A N 1
ATOM 2592 C CA . LEU A 1 315 ? 13.942 6.202 -22.569 1.00 97.69 315 LEU A CA 1
ATOM 2593 C C . LEU A 1 315 ? 12.542 6.783 -22.861 1.00 97.69 315 LEU A C 1
ATOM 2595 O O . LEU A 1 315 ? 11.619 6.023 -23.147 1.00 97.69 315 LEU A O 1
ATOM 2599 N N . GLY A 1 316 ? 12.362 8.107 -22.796 1.00 96.88 316 GLY A N 1
ATOM 2600 C CA . GLY A 1 316 ? 11.102 8.774 -23.152 1.00 96.88 316 GLY A CA 1
ATOM 2601 C C . GLY A 1 316 ? 10.098 8.929 -22.007 1.00 96.88 316 GLY A C 1
ATOM 2602 O O . GLY A 1 316 ? 8.952 9.326 -22.244 1.00 96.88 316 GLY A O 1
ATOM 2603 N N . TYR A 1 317 ? 10.506 8.662 -20.765 1.00 96.81 317 TYR A N 1
ATOM 2604 C CA . TYR A 1 317 ? 9.678 8.937 -19.595 1.00 96.81 317 TYR A CA 1
ATOM 2605 C C . TYR A 1 317 ? 9.816 10.395 -19.155 1.00 96.81 317 TYR A C 1
ATOM 2607 O O . TYR A 1 317 ? 10.859 11.033 -19.285 1.00 96.81 317 TYR A O 1
ATOM 2615 N N . THR A 1 318 ? 8.764 10.909 -18.533 1.00 93.81 318 THR A N 1
ATOM 2616 C CA . THR A 1 318 ? 8.834 12.093 -17.675 1.00 93.81 318 THR A CA 1
ATOM 2617 C C . THR A 1 318 ? 8.444 11.705 -16.254 1.00 93.81 318 THR A C 1
ATOM 2619 O O . THR A 1 318 ? 7.896 10.628 -16.033 1.00 93.81 318 THR A O 1
ATOM 2622 N N . SER A 1 319 ? 8.734 12.566 -15.278 1.00 90.12 319 SER A N 1
ATOM 2623 C CA . SER A 1 319 ? 8.335 12.358 -13.884 1.00 90.12 319 SER A CA 1
ATOM 2624 C C . SER A 1 319 ? 7.458 13.493 -13.354 1.00 90.12 319 SER A C 1
ATOM 2626 O O . SER A 1 319 ? 7.668 14.674 -13.674 1.00 90.12 319 SER A O 1
ATOM 2628 N N . ARG A 1 320 ? 6.488 13.138 -12.506 1.00 82.44 320 ARG A N 1
ATOM 2629 C CA . ARG A 1 320 ? 5.653 14.054 -11.709 1.00 82.44 320 ARG A CA 1
ATOM 2630 C C . ARG A 1 320 ? 5.545 13.550 -10.269 1.00 82.44 320 ARG A C 1
ATOM 2632 O O . ARG A 1 320 ? 5.980 12.444 -9.959 1.00 82.44 320 ARG A O 1
ATOM 2639 N N . TYR A 1 321 ? 5.007 14.399 -9.388 1.00 70.00 321 TYR A N 1
ATOM 2640 C CA . TYR A 1 321 ? 4.860 14.109 -7.956 1.00 70.00 321 TYR A CA 1
ATOM 2641 C C . TYR A 1 321 ? 6.173 13.728 -7.265 1.00 70.00 321 TYR A C 1
ATOM 2643 O O . TYR A 1 321 ? 6.213 12.807 -6.459 1.00 70.00 321 TYR A O 1
ATOM 2651 N N . ARG A 1 322 ? 7.247 14.455 -7.592 1.00 64.69 322 ARG A N 1
ATOM 2652 C CA . ARG A 1 322 ? 8.576 14.234 -7.018 1.00 64.69 322 ARG A CA 1
ATOM 2653 C C . ARG A 1 322 ? 8.544 14.503 -5.519 1.00 64.69 322 ARG A C 1
ATOM 2655 O O . ARG A 1 322 ? 8.265 15.629 -5.110 1.00 64.69 322 ARG A O 1
ATOM 2662 N N . GLY A 1 323 ? 8.868 13.490 -4.726 1.00 56.81 323 GLY A N 1
ATOM 2663 C CA . GLY A 1 323 ? 9.073 13.657 -3.295 1.00 56.81 323 GLY A CA 1
ATOM 2664 C C . GLY A 1 323 ? 7.788 13.838 -2.490 1.00 56.81 323 GLY A C 1
ATOM 2665 O O . GLY A 1 323 ? 7.773 14.572 -1.503 1.00 56.81 323 GLY A O 1
ATOM 2666 N N . ILE A 1 324 ? 6.708 13.168 -2.894 1.00 56.78 324 ILE A N 1
ATOM 2667 C CA . ILE A 1 324 ? 5.549 12.977 -2.016 1.00 56.78 324 ILE A CA 1
ATOM 2668 C C . ILE A 1 324 ? 5.894 11.924 -0.944 1.00 56.78 324 ILE A C 1
ATOM 2670 O O . ILE A 1 324 ? 6.870 11.183 -1.074 1.00 56.78 324 ILE A O 1
ATOM 2674 N N . GLY A 1 325 ? 5.180 11.957 0.185 1.00 58.78 325 GLY A N 1
ATOM 2675 C CA . GLY A 1 325 ? 5.512 11.158 1.362 1.00 58.78 325 GLY A CA 1
ATOM 2676 C C . GLY A 1 325 ? 6.740 11.712 2.078 1.00 58.78 325 GLY A C 1
ATOM 2677 O O . GLY A 1 325 ? 6.833 12.913 2.327 1.00 58.78 325 GLY A O 1
ATOM 2678 N N . ALA A 1 326 ? 7.700 10.848 2.397 1.00 59.53 326 ALA A N 1
ATOM 2679 C CA . ALA A 1 326 ? 8.966 11.241 3.020 1.00 59.53 326 ALA A CA 1
ATOM 2680 C C . ALA A 1 326 ? 9.994 11.812 2.017 1.00 59.53 326 ALA A C 1
ATOM 2682 O O . ALA A 1 326 ? 11.191 11.796 2.296 1.00 59.53 326 ALA A O 1
ATOM 2683 N N . GLY A 1 327 ? 9.552 12.285 0.845 1.00 69.50 327 GLY A N 1
ATOM 2684 C CA . GLY A 1 327 ? 10.446 12.773 -0.206 1.00 69.50 327 GLY A CA 1
ATOM 2685 C C . GLY A 1 327 ? 10.964 11.689 -1.155 1.00 69.50 327 GLY A C 1
ATOM 2686 O O . GLY A 1 327 ? 11.913 11.954 -1.889 1.00 69.50 327 GLY A O 1
ATOM 2687 N N . LYS A 1 328 ? 10.360 10.493 -1.154 1.00 83.12 328 LYS A N 1
ATOM 2688 C CA . LYS A 1 328 ? 10.908 9.307 -1.829 1.00 83.12 328 LYS A CA 1
ATOM 2689 C C . LYS A 1 328 ? 10.053 8.736 -2.960 1.00 83.12 328 LYS A C 1
ATOM 2691 O O . LYS A 1 328 ? 10.582 7.952 -3.737 1.00 83.12 328 LYS A O 1
ATOM 2696 N N . ASP A 1 329 ? 8.791 9.139 -3.097 1.00 88.69 329 ASP A N 1
ATOM 2697 C CA . ASP A 1 329 ? 7.923 8.618 -4.160 1.00 88.69 329 ASP A CA 1
ATOM 2698 C C . ASP A 1 329 ? 8.120 9.392 -5.468 1.00 88.69 329 ASP A C 1
ATOM 2700 O O . ASP A 1 329 ? 8.073 10.629 -5.492 1.00 88.69 329 ASP A O 1
ATOM 2704 N N . PHE A 1 330 ? 8.302 8.664 -6.572 1.00 92.75 330 PHE A N 1
ATOM 2705 C CA . PHE A 1 330 ? 8.432 9.212 -7.921 1.00 92.75 330 PHE A CA 1
ATOM 2706 C C . PHE A 1 330 ? 7.499 8.485 -8.886 1.00 92.75 330 PHE A C 1
ATOM 2708 O O . PHE A 1 330 ? 7.573 7.268 -9.035 1.00 92.75 330 PHE A O 1
ATOM 2715 N N . LEU A 1 331 ? 6.647 9.241 -9.582 1.00 94.50 331 LEU A N 1
ATOM 2716 C CA . LEU A 1 331 ? 5.788 8.711 -10.637 1.00 94.50 331 LEU A CA 1
ATOM 2717 C C . LEU A 1 331 ? 6.390 9.042 -12.003 1.00 94.50 331 LEU A C 1
ATOM 2719 O O . LEU A 1 331 ? 6.374 10.203 -12.421 1.00 94.50 331 LEU A O 1
ATOM 2723 N N . PHE A 1 332 ? 6.901 8.027 -12.688 1.00 96.38 332 PHE A N 1
ATOM 2724 C CA . PHE A 1 332 ? 7.359 8.097 -14.068 1.00 96.38 332 PHE A CA 1
ATOM 2725 C C . PHE A 1 332 ? 6.285 7.578 -15.015 1.00 96.38 332 PHE A C 1
ATOM 2727 O O . PHE A 1 332 ? 5.594 6.609 -14.710 1.00 96.38 332 PHE A O 1
ATOM 2734 N N . PHE A 1 333 ? 6.166 8.197 -16.181 1.00 97.19 333 PHE A N 1
ATOM 2735 C CA . PHE A 1 333 ? 5.260 7.736 -17.225 1.00 97.19 333 PHE A CA 1
ATOM 2736 C C . PHE A 1 333 ? 5.769 8.133 -18.605 1.00 97.19 333 PHE A C 1
ATOM 2738 O O . PHE A 1 333 ? 6.467 9.140 -18.768 1.00 97.19 333 PHE A O 1
ATOM 2745 N N . LYS A 1 334 ? 5.420 7.314 -19.590 1.00 96.81 334 LYS A N 1
ATOM 2746 C CA . LYS A 1 334 ? 5.816 7.473 -20.984 1.00 96.81 334 LYS A CA 1
ATOM 2747 C C . LYS A 1 334 ? 5.156 8.673 -21.661 1.00 96.81 334 LYS A C 1
ATOM 2749 O O . LYS A 1 334 ? 3.939 8.832 -21.609 1.00 96.81 334 LYS A O 1
ATOM 2754 N N . THR A 1 335 ? 5.956 9.512 -22.315 1.00 95.25 335 THR A N 1
ATOM 2755 C CA . THR A 1 335 ? 5.467 10.741 -22.977 1.00 95.25 335 THR A CA 1
ATOM 2756 C C . THR A 1 335 ? 4.859 10.507 -24.361 1.00 95.25 335 THR A C 1
ATOM 2758 O O . THR A 1 335 ? 4.169 11.378 -24.883 1.00 95.25 335 THR A O 1
ATOM 2761 N N . ASP A 1 336 ? 5.087 9.338 -24.957 1.00 94.75 336 ASP A N 1
ATOM 2762 C CA . ASP A 1 336 ? 4.420 8.865 -26.174 1.00 94.75 336 ASP A CA 1
ATOM 2763 C C . ASP A 1 336 ? 3.060 8.203 -25.889 1.00 94.75 336 ASP A C 1
ATOM 2765 O O . ASP A 1 336 ? 2.243 8.075 -26.802 1.00 94.75 336 ASP A O 1
ATOM 2769 N N . VAL A 1 337 ? 2.797 7.835 -24.629 1.00 94.88 337 VAL A N 1
ATOM 2770 C CA . VAL A 1 337 ? 1.514 7.278 -24.170 1.00 94.88 337 VAL A CA 1
ATOM 2771 C C . VAL A 1 337 ? 0.646 8.347 -23.503 1.00 94.88 337 VAL A C 1
ATOM 2773 O O . VAL A 1 337 ? -0.540 8.443 -23.812 1.00 94.88 337 VAL A O 1
ATOM 2776 N N . PHE A 1 338 ? 1.216 9.167 -22.615 1.00 95.00 338 PHE A N 1
ATOM 2777 C CA . PHE A 1 338 ? 0.481 10.159 -21.824 1.00 95.00 338 PHE A CA 1
ATOM 2778 C C . PHE A 1 338 ? 0.977 11.584 -22.079 1.00 95.00 338 PHE A C 1
ATOM 2780 O O . PHE A 1 338 ? 2.173 11.831 -22.237 1.00 95.00 338 PHE A O 1
ATOM 2787 N N . ASP A 1 339 ? 0.058 12.550 -22.031 1.00 87.12 339 ASP A N 1
ATOM 2788 C CA . ASP A 1 339 ? 0.400 13.972 -22.104 1.00 87.12 339 ASP A CA 1
ATOM 2789 C C . ASP A 1 339 ? 1.145 14.429 -20.831 1.00 87.12 339 ASP A C 1
ATOM 2791 O O . ASP A 1 339 ? 0.673 14.288 -19.700 1.00 87.12 339 ASP A O 1
ATOM 2795 N N . ALA A 1 340 ? 2.328 15.015 -21.017 1.00 77.88 340 ALA A N 1
ATOM 2796 C CA . ALA A 1 340 ? 3.174 15.504 -19.933 1.00 77.88 340 ALA A CA 1
ATOM 2797 C C . ALA A 1 340 ? 2.523 16.619 -19.085 1.00 77.88 340 ALA A C 1
ATOM 2799 O O . ALA A 1 340 ? 2.952 16.827 -17.946 1.00 77.88 340 ALA A O 1
ATOM 2800 N N . GLY A 1 341 ? 1.510 17.318 -19.613 1.00 75.44 341 GLY A N 1
ATOM 2801 C CA . GLY A 1 341 ? 0.769 18.378 -18.921 1.00 75.44 341 GLY A CA 1
ATOM 2802 C C . GLY A 1 341 ? -0.369 17.897 -18.010 1.00 75.44 341 GLY A C 1
ATOM 2803 O O . GLY A 1 341 ? -0.942 18.698 -17.280 1.00 75.44 341 GLY A O 1
ATOM 2804 N N . LEU A 1 342 ? -0.707 16.601 -18.010 1.00 71.25 342 LEU A N 1
ATOM 2805 C CA . LEU A 1 342 ? -1.904 16.071 -17.328 1.00 71.25 342 LEU A CA 1
ATOM 2806 C C . LEU A 1 342 ? -1.909 16.184 -15.800 1.00 71.25 342 LEU A C 1
ATOM 2808 O O . LEU A 1 342 ? -2.968 16.085 -15.182 1.00 71.25 342 LEU A O 1
ATOM 2812 N N . LEU A 1 343 ? -0.735 16.328 -15.191 1.00 66.50 343 LEU A N 1
ATOM 2813 C CA . LEU A 1 343 ? -0.547 16.318 -13.738 1.00 66.50 343 LEU A CA 1
ATOM 2814 C C . LEU A 1 343 ? 0.082 17.630 -13.228 1.00 66.50 343 LEU A C 1
ATOM 2816 O O . LEU A 1 343 ? 0.723 17.615 -12.173 1.00 66.50 343 LEU A O 1
ATOM 2820 N N . GLU A 1 344 ? -0.027 18.719 -14.003 1.00 59.12 344 GLU A N 1
ATOM 2821 C CA . GLU A 1 344 ? 0.409 20.078 -13.621 1.00 59.12 344 GLU A CA 1
ATOM 2822 C C . GLU A 1 344 ? -0.552 20.798 -12.669 1.00 59.12 344 GLU A C 1
ATOM 2824 O O . GLU A 1 344 ? -1.785 20.597 -12.772 1.00 59.12 344 GLU A O 1
#

Foldseek 3Di:
DVVLVVVLVVLVQVVCCVQQVDGQQQAQEEEEDPDCLLVLCVVVCVVPGNYAYEYQDPVQAQPCDVHDGYDHLLVCPPDDPRYAYEYEDDFPVVQVVVLVVNVVSPDDSSRYDYCNVSSQVSCLRRPPAAAPPRLLVVLVLQCVQLPHQLLAAEEEAAQQDAQGHNGSNNVSLSSNYEYEYEHADPVRVVRNCVPRVRYHYHHFHEDLDDDQFWAWWWDWSDSLQIASDVVSSVVVVVVVTDTDTDTTTYDYLVVVCVVGVVQQEGAEYEHRHPPCFLSRLVSDDPVRHDYFKYKTFDDCVDPSNVVSQVVLVVVQKDWDPQQPDNRGIIMIGHVVSGPPPSRD

Secondary structure (DSSP, 8-state):
-HHHHHHHHHHHHHHHHHHHSS-GGGSEEEEEES-GGGGTTGGGGTTTS-EEEEESSGGGTT--BTTB--EEGGGGPSPPTTEEEEEE-SSHHHHHHHHHHHHHTT--GGGEEE-HHHHHHHHHHH-S--SGGGHHHHHHHHHHHTT--GGG--EEEET--SSSTT-SSHHHHHHT--EEEE---GGGHHHHHHH-TTSEEE-SEEESS---SPEEEEEESSGGG-BS-HHHHHHHHTTT--EEEEEE-EEEHHHHHHHH-TTSEEEEEEE--TTTHHHHHHTS-TTT-EEEEEEEE--TTSHHHHHHHHHHHHTTEEEEEEEETTTTEEEEEETTTS-TTTT-

Radius of gyration: 21.65 Å; chains: 1; bounding box: 51×39×60 Å

pLDDT: mean 90.39, std 9.9, range [51.47, 98.81]

Sequence (344 aa):
MSDTKNKVKEIFREYLKENFKQNAENLKIYIYGHELQICGGILNFEDELDITLIHQDLRFIGYEYSGHKYELAESVVPFPDNAVVLVSCIYPYRFDNITNNLMELGLKREQIIHIRPLAEKLLNVSADYFSQNGMDKKVKTLFDSIGRDISKIRYLDIGSNTWLLYNNSYMFYRAGSNGVLVEANPDFVDEIKRNRPRDNAIMCGCSDVRSEEEWTYYKTKHAGYNTFVKEVADTYEGRGLEVQEIKIPMKYIGDILEENFKDGHIDFMSVDVEGMGARIVNAIDFNWYDIDVILLEMDFEKEESRKLYMKLYELGYTSRYRGIGAGKDFLFFKTDVFDAGLLE